Protein AF-A0AAN7QDS7-F1 (afdb_monomer_lite)

pLDDT: mean 79.86, std 18.76, range [28.64, 98.56]

Organism: NCBI:txid1421715

Foldseek 3Di:
DVVLVVVVVCQVCQVVVDDDDPDPDPLFWLDPPPDDPPQFDPDDDTDTDAQQFVLFWFWDDDPNDTDIDGDDFAADDDADLLLVCLDAQKKKWFDDPQFTKIKHWHKRKDKDKDKPPTDDDDDDDDQWDGKDFLDPPDRWDKDALVLLVLALVLVLVLVVPAPQQDPVLSVNSNSVSVVVSVVLCSLCDPNSMDIARMKIKGFWQPFKWKDWRDDDDPDPDDIDMIMMMIIGTMMIMHTHGRNWDWDPVCVVPDVRTDTDVSVVSSVCCVVPSPPPVSVVNSCCSQWPRMKMARSSVRDIATHNCRVVVVSVVCNPRHGAHDWTAGPFQRDTGGSSVCSSVRNHDPGDGDD

Secondary structure (DSSP, 8-state):
-HHHHHHHHHHHHGGGT---------TT-SS-SS---TTS-S--------HHHHTTEEEEEETTEEEEEEPPPBPPPP--HHHHHTSTTEEEEEE-SSEEEEEEE--EEEEEEE-TT---------SEEEEEESSTTSPP-EEEHHHHHHHHHHHHHHHTTSTT--HHHHHHHHHHHHHHHHHHHHH-TTTTEEETTEEEEE-GGG--EEEEEB---SS--S---EEEEEEE--EEEEEEEE---B-SSGGGT-S---BHHHHHHHHHHHH-TT-HHHHHHHHHHHHTSEEEEETTTTEEE-STTHHHHHHHHHHHH--BPPPEE-TTT--EE-HHHHHHTTT--------

Structure (mmCIF, N/CA/C/O backbone):
data_AF-A0AAN7QDS7-F1
#
_entry.id   AF-A0AAN7QDS7-F1
#
loop_
_atom_site.group_PDB
_atom_site.id
_atom_site.type_symbol
_atom_site.label_atom_id
_atom_site.label_alt_id
_atom_site.label_comp_id
_atom_site.label_asym_id
_atom_site.label_entity_id
_atom_site.label_seq_id
_atom_site.pdbx_PDB_ins_code
_atom_site.Cartn_x
_atom_site.Cartn_y
_atom_site.Cartn_z
_atom_site.occupancy
_atom_site.B_iso_or_equiv
_atom_site.auth_seq_id
_atom_site.auth_comp_id
_atom_site.auth_asym_id
_atom_site.auth_atom_id
_atom_site.pdbx_PDB_model_num
ATOM 1 N N . MET A 1 1 ? 22.967 17.373 -0.810 1.00 43.94 1 MET A N 1
ATOM 2 C CA . MET A 1 1 ? 23.637 17.588 0.496 1.00 43.94 1 MET A CA 1
ATOM 3 C C . MET A 1 1 ? 22.700 18.143 1.581 1.00 43.94 1 MET A C 1
ATOM 5 O O . MET A 1 1 ? 22.552 17.493 2.606 1.00 43.94 1 MET A O 1
ATOM 9 N N . TYR A 1 2 ? 21.997 19.266 1.369 1.00 42.12 2 TYR A N 1
ATOM 10 C CA . TYR A 1 2 ? 21.119 19.885 2.389 1.00 42.12 2 TYR A CA 1
ATOM 11 C C . TYR A 1 2 ? 19.948 19.002 2.881 1.00 42.12 2 TYR A C 1
ATOM 13 O O . TYR A 1 2 ? 19.696 18.914 4.082 1.00 42.12 2 TYR A O 1
ATOM 21 N N . LEU A 1 3 ? 19.256 18.301 1.973 1.00 40.25 3 LEU A N 1
ATOM 22 C CA . LEU A 1 3 ? 18.145 17.401 2.328 1.00 40.25 3 LEU A CA 1
ATOM 23 C C . LEU A 1 3 ? 18.611 16.156 3.103 1.00 40.25 3 LEU A C 1
ATOM 25 O O . LEU A 1 3 ? 17.930 15.725 4.031 1.00 40.25 3 LEU A O 1
ATOM 29 N N . ILE A 1 4 ? 19.788 15.619 2.767 1.00 48.72 4 ILE A N 1
ATOM 30 C CA . ILE A 1 4 ? 20.412 14.487 3.473 1.00 48.72 4 ILE A CA 1
ATOM 31 C C . ILE A 1 4 ? 20.731 14.891 4.918 1.00 48.72 4 ILE A C 1
ATOM 33 O O . ILE A 1 4 ? 20.370 14.181 5.855 1.00 48.72 4 ILE A O 1
ATOM 37 N N . TYR A 1 5 ? 21.328 16.073 5.117 1.00 53.12 5 TYR A N 1
ATOM 38 C CA . TYR A 1 5 ? 21.634 16.601 6.450 1.00 53.12 5 TYR A CA 1
ATOM 39 C C . TYR A 1 5 ? 20.372 16.767 7.313 1.00 53.12 5 TYR A C 1
ATOM 41 O O . TYR A 1 5 ? 20.355 16.354 8.470 1.00 53.12 5 TYR A O 1
ATOM 49 N N . LYS A 1 6 ? 19.279 17.295 6.744 1.00 54.34 6 LYS A N 1
ATOM 50 C CA . LYS A 1 6 ? 18.006 17.483 7.462 1.00 54.34 6 LYS A CA 1
ATOM 51 C C . LYS A 1 6 ? 17.254 16.185 7.752 1.00 54.34 6 LYS A C 1
ATOM 53 O O . LYS A 1 6 ? 16.714 16.030 8.841 1.00 54.34 6 LYS A O 1
ATOM 58 N N . SER A 1 7 ? 17.261 15.237 6.819 1.00 47.41 7 SER A N 1
ATOM 59 C CA . SER A 1 7 ? 16.640 13.922 7.034 1.00 47.41 7 SER A CA 1
ATOM 60 C C . SER A 1 7 ? 17.369 13.166 8.147 1.00 47.41 7 SER A C 1
ATOM 62 O O . SER A 1 7 ? 16.742 12.657 9.074 1.00 47.41 7 SER A O 1
ATOM 64 N N . ASN A 1 8 ? 18.707 13.203 8.138 1.00 53.88 8 ASN A N 1
ATOM 65 C CA . ASN A 1 8 ? 19.513 12.683 9.240 1.00 53.88 8 ASN A CA 1
ATOM 66 C C . ASN A 1 8 ? 19.286 13.459 10.551 1.00 53.88 8 ASN A C 1
ATOM 68 O O . ASN A 1 8 ? 19.288 12.842 11.613 1.00 53.88 8 ASN A O 1
ATOM 72 N N . PHE A 1 9 ? 19.048 14.775 10.509 1.00 59.19 9 PHE A N 1
ATOM 73 C CA . PHE A 1 9 ? 18.703 15.570 11.694 1.00 59.19 9 PHE A CA 1
ATOM 74 C C . PHE A 1 9 ? 17.359 15.161 12.313 1.00 59.19 9 PHE A C 1
ATOM 76 O O . PHE A 1 9 ? 17.295 15.025 13.532 1.00 59.19 9 PHE A O 1
ATOM 83 N N . VAL A 1 10 ? 16.310 14.915 11.517 1.00 56.06 10 VAL A N 1
ATOM 84 C CA . VAL A 1 10 ? 15.022 14.418 12.040 1.00 56.06 10 VAL A CA 1
ATOM 85 C C . VAL A 1 10 ? 15.150 13.039 12.640 1.00 56.06 10 VAL A C 1
ATOM 87 O O . VAL A 1 10 ? 14.594 12.826 13.702 1.00 56.06 10 VAL A O 1
ATOM 90 N N . ILE A 1 11 ? 15.933 12.137 12.052 1.00 57.09 11 ILE A N 1
ATOM 91 C CA . ILE A 1 11 ? 16.167 10.830 12.675 1.00 57.09 11 ILE A CA 1
ATOM 92 C C . ILE A 1 11 ? 16.969 10.962 13.972 1.00 57.09 11 ILE A C 1
ATOM 94 O O . ILE A 1 11 ? 16.610 10.364 14.979 1.00 57.09 11 ILE A O 1
ATOM 98 N N . ARG A 1 12 ? 18.019 11.790 13.990 1.00 54.72 12 ARG A N 1
ATOM 99 C CA . ARG A 1 12 ? 18.803 12.061 15.210 1.00 54.72 12 ARG A CA 1
ATOM 100 C C . ARG A 1 12 ? 17.984 12.766 16.294 1.00 54.72 12 ARG A C 1
ATOM 102 O O . ARG A 1 12 ? 18.291 12.633 17.473 1.00 54.72 12 ARG A O 1
ATOM 109 N N . SER A 1 13 ? 16.955 13.508 15.895 1.00 47.78 13 SER A N 1
ATOM 110 C CA . SER A 1 13 ? 16.034 14.218 16.788 1.00 47.78 13 SER A CA 1
ATOM 111 C C . SER A 1 13 ? 14.728 13.456 17.021 1.00 47.78 13 SER A C 1
ATOM 113 O O . SER A 1 13 ? 13.932 13.886 17.850 1.00 47.78 13 SER A O 1
ATOM 115 N N . ALA A 1 14 ? 14.511 12.319 16.351 1.00 49.28 14 ALA A N 1
ATOM 116 C CA . ALA A 1 14 ? 13.342 11.467 16.528 1.00 49.28 14 ALA A CA 1
ATOM 117 C C . ALA A 1 14 ? 13.181 11.025 17.989 1.00 49.28 14 ALA A C 1
ATOM 119 O O . ALA A 1 14 ? 12.054 11.118 18.466 1.00 49.28 14 ALA A O 1
ATOM 120 N N . PRO A 1 15 ? 14.255 10.720 18.758 1.00 47.09 15 PRO A N 1
ATOM 121 C CA . PRO A 1 15 ? 14.159 10.468 20.199 1.00 47.09 15 PRO A CA 1
ATOM 122 C C . PRO A 1 15 ? 13.558 11.628 21.005 1.00 47.09 15 PRO A C 1
ATOM 124 O O . PRO A 1 15 ? 12.964 11.398 22.047 1.00 47.09 15 PRO A O 1
ATOM 127 N N . LYS A 1 16 ? 13.653 12.881 20.532 1.00 43.50 16 LYS A N 1
ATOM 128 C CA . LYS A 1 16 ? 12.997 14.041 21.171 1.00 43.50 16 LYS A CA 1
ATOM 129 C C . LYS A 1 16 ? 11.498 14.134 20.846 1.00 43.50 16 LYS A C 1
ATOM 131 O O . LYS A 1 16 ? 10.782 14.878 21.504 1.00 43.50 16 LYS A O 1
ATOM 136 N N . HIS A 1 17 ? 11.036 13.376 19.852 1.00 39.88 17 HIS A N 1
ATOM 137 C CA . HIS A 1 17 ? 9.628 13.167 19.498 1.00 39.88 17 HIS A CA 1
ATOM 138 C C . HIS A 1 17 ? 9.101 11.790 19.933 1.00 39.88 17 HIS A C 1
ATOM 140 O O . HIS A 1 17 ? 7.913 11.524 19.778 1.00 39.88 17 HIS A O 1
ATOM 146 N N . THR A 1 18 ? 9.958 10.923 20.484 1.00 35.62 18 THR A N 1
ATOM 147 C CA . THR A 1 18 ? 9.572 9.618 21.026 1.00 35.62 18 THR A CA 1
ATOM 148 C C . THR A 1 18 ? 9.577 9.719 22.545 1.00 35.62 18 THR A C 1
ATOM 150 O O . THR A 1 18 ? 10.636 9.787 23.165 1.00 35.62 18 THR A O 1
ATOM 153 N N . GLN A 1 19 ? 8.404 9.692 23.179 1.00 33.91 19 GLN A N 1
ATOM 154 C CA . GLN A 1 19 ? 8.374 9.116 24.518 1.00 33.91 19 GLN A CA 1
ATOM 155 C C . GLN A 1 19 ? 8.731 7.637 24.362 1.00 33.91 19 GLN A C 1
ATOM 157 O O . GLN A 1 19 ? 8.129 6.924 23.565 1.00 33.91 19 GLN A O 1
ATOM 162 N N . SER A 1 20 ? 9.788 7.242 25.067 1.00 33.25 20 SER A N 1
ATOM 163 C CA . SER A 1 20 ? 10.304 5.884 25.229 1.00 33.25 20 SER A CA 1
ATOM 164 C C . SER A 1 20 ? 9.210 4.807 25.144 1.00 33.25 20 SER A C 1
ATOM 166 O O . SER A 1 20 ? 8.489 4.576 26.114 1.00 33.25 20 SER A O 1
ATOM 168 N N . LEU A 1 21 ? 9.158 4.093 24.020 1.00 34.78 21 LEU A N 1
ATOM 169 C CA . LEU A 1 21 ? 8.552 2.770 23.916 1.00 34.78 21 LEU A CA 1
ATOM 170 C C . LEU A 1 21 ? 9.583 1.854 23.272 1.00 34.78 21 LEU A C 1
ATOM 172 O O . LEU A 1 21 ? 9.788 1.850 22.060 1.00 34.78 21 LEU A O 1
ATOM 176 N N . THR A 1 22 ? 10.276 1.100 24.113 1.00 28.69 22 THR A N 1
ATOM 177 C CA . THR A 1 22 ? 10.961 -0.120 23.705 1.00 28.69 22 THR A CA 1
ATOM 178 C C . THR A 1 22 ? 9.885 -1.087 23.211 1.00 28.69 22 THR A C 1
ATOM 180 O O . THR A 1 22 ? 9.185 -1.707 24.011 1.00 28.69 22 THR A O 1
ATOM 183 N N . LEU A 1 23 ? 9.706 -1.143 21.890 1.00 32.44 23 LEU A N 1
ATOM 184 C CA . LEU A 1 23 ? 8.857 -2.107 21.193 1.00 32.44 23 LEU A CA 1
ATOM 185 C C . LEU A 1 23 ? 9.517 -3.486 21.276 1.00 32.44 23 LEU A C 1
ATOM 187 O O . LEU A 1 23 ? 10.324 -3.849 20.423 1.00 32.44 23 LEU A O 1
ATOM 191 N N . ASN A 1 24 ? 9.176 -4.253 22.307 1.00 28.64 24 ASN A N 1
ATOM 192 C CA . ASN A 1 24 ? 9.185 -5.702 22.173 1.00 28.64 24 ASN A CA 1
ATOM 193 C C . ASN A 1 24 ? 7.852 -6.049 21.509 1.00 28.64 24 ASN A C 1
ATOM 195 O O . ASN A 1 24 ? 6.810 -5.972 22.150 1.00 28.64 24 ASN A O 1
ATOM 199 N N . HIS A 1 25 ? 7.886 -6.321 20.205 1.00 32.03 25 HIS A N 1
ATOM 200 C CA . HIS A 1 25 ? 6.725 -6.818 19.476 1.00 32.03 25 HIS A CA 1
ATOM 201 C C . HIS A 1 25 ? 6.425 -8.237 19.960 1.00 32.03 25 HIS A C 1
ATOM 203 O O . HIS A 1 25 ? 7.098 -9.181 19.551 1.00 32.03 25 HIS A O 1
ATOM 209 N N . ASP A 1 26 ? 5.430 -8.377 20.831 1.00 32.47 26 ASP A N 1
ATOM 210 C CA . ASP A 1 26 ? 4.765 -9.659 21.019 1.00 32.47 26 ASP A CA 1
ATOM 211 C C . ASP A 1 26 ? 3.675 -9.782 19.945 1.00 32.47 26 ASP A C 1
ATOM 213 O O . ASP A 1 26 ? 2.737 -8.989 19.872 1.00 32.47 26 ASP A O 1
ATOM 217 N N . GLU A 1 27 ? 3.862 -10.714 19.012 1.00 44.31 27 GLU A N 1
ATOM 218 C CA . GLU A 1 27 ? 3.115 -10.803 17.750 1.00 44.31 27 GLU A CA 1
ATOM 219 C C . GLU A 1 27 ? 1.826 -11.637 17.859 1.00 44.31 27 GLU A C 1
ATOM 221 O O . GLU A 1 27 ? 1.418 -12.290 16.887 1.00 44.31 27 GLU A O 1
ATOM 226 N N . SER A 1 28 ? 1.228 -11.668 19.048 1.00 35.66 28 SER A N 1
ATOM 227 C CA . SER A 1 28 ? 0.091 -12.532 19.380 1.00 35.66 28 SER A CA 1
ATOM 228 C C . SER A 1 28 ? -1.085 -11.806 20.046 1.00 35.66 28 SER A C 1
ATOM 230 O O . SER A 1 28 ? -2.181 -12.362 20.104 1.00 35.66 28 SER A O 1
ATOM 232 N N . THR A 1 29 ? -0.926 -10.542 20.448 1.00 33.72 29 THR A N 1
ATOM 233 C CA . THR A 1 29 ? -1.931 -9.836 21.252 1.00 33.72 29 THR A CA 1
ATOM 234 C C . THR A 1 29 ? -2.569 -8.674 20.474 1.00 33.72 29 THR A C 1
ATOM 236 O O . THR A 1 29 ? -1.918 -7.968 19.706 1.00 33.72 29 THR A O 1
ATOM 239 N N . GLN A 1 30 ? -3.884 -8.462 20.627 1.00 41.91 30 GLN A N 1
ATOM 240 C CA . GLN A 1 30 ? -4.587 -7.294 20.052 1.00 41.91 30 GLN A CA 1
ATOM 241 C C . GLN A 1 30 ? -4.561 -6.056 20.967 1.00 41.91 30 GLN A C 1
ATOM 243 O O . GLN A 1 30 ? -5.227 -5.061 20.685 1.00 41.91 30 GLN A O 1
ATOM 248 N N . THR A 1 31 ? -3.810 -6.117 22.062 1.00 38.97 31 THR A N 1
ATOM 249 C CA . THR A 1 31 ? -3.700 -5.047 23.055 1.00 38.97 31 THR A CA 1
ATOM 250 C C . THR A 1 31 ? -2.245 -5.000 23.489 1.00 38.97 31 THR A C 1
ATOM 252 O O . THR A 1 31 ? -1.790 -5.921 24.161 1.00 38.97 31 THR A O 1
ATOM 255 N N . ASP A 1 32 ? -1.521 -3.952 23.090 1.00 39.28 32 ASP A N 1
ATOM 256 C CA . ASP A 1 32 ? -0.156 -3.722 23.567 1.00 39.28 32 ASP A CA 1
ATOM 257 C C . ASP A 1 32 ? -0.156 -3.655 25.104 1.00 39.28 32 ASP A C 1
ATOM 259 O O . ASP A 1 32 ? -0.926 -2.901 25.706 1.00 39.28 32 ASP A O 1
ATOM 263 N N . GLU A 1 33 ? 0.751 -4.396 25.750 1.00 42.34 33 GLU A N 1
ATOM 264 C CA . GLU A 1 33 ? 0.923 -4.408 27.214 1.00 42.34 33 GLU A CA 1
ATOM 265 C C . GLU A 1 33 ? 1.248 -3.021 27.802 1.00 42.34 33 GLU A C 1
ATOM 267 O O . GLU A 1 33 ? 1.164 -2.808 29.012 1.00 42.34 33 GLU A O 1
ATOM 272 N N . LYS A 1 34 ? 1.646 -2.055 26.965 1.00 43.88 34 LYS A N 1
ATOM 273 C CA . LYS A 1 34 ? 2.192 -0.770 27.405 1.00 43.88 34 LYS A CA 1
ATOM 274 C C . LYS A 1 34 ? 1.604 0.414 26.655 1.00 43.88 34 LYS A C 1
ATOM 276 O O . LYS A 1 34 ? 2.337 1.098 25.953 1.00 43.88 34 LYS A O 1
ATOM 281 N N . LEU A 1 35 ? 0.315 0.701 26.849 1.00 42.59 35 LEU A N 1
ATOM 282 C CA . LEU A 1 35 ? -0.221 2.072 26.743 1.00 42.59 35 LEU A CA 1
ATOM 283 C C . LEU A 1 35 ? -1.685 2.194 27.179 1.00 42.59 35 LEU A C 1
ATOM 285 O O . LEU A 1 35 ? -2.477 2.897 26.559 1.00 42.59 35 LEU A O 1
ATOM 289 N N . VAL A 1 36 ? -2.071 1.586 28.301 1.00 41.88 36 VAL A N 1
ATOM 290 C CA . VAL A 1 36 ? -3.318 2.025 28.936 1.00 41.88 36 VAL A CA 1
ATOM 291 C C . VAL A 1 36 ? -2.999 3.267 29.751 1.00 41.88 36 VAL A C 1
ATOM 293 O O . VAL A 1 36 ? -2.483 3.208 30.866 1.00 41.88 36 VAL A O 1
ATOM 296 N N . LEU A 1 37 ? -3.305 4.425 29.165 1.00 42.53 37 LEU A N 1
ATOM 297 C CA . LEU A 1 37 ? -3.618 5.618 29.935 1.00 42.53 37 LEU A CA 1
ATOM 298 C C . LEU A 1 37 ? -4.583 5.193 31.050 1.00 42.53 37 LEU A C 1
ATOM 300 O O . LEU A 1 37 ? -5.752 4.924 30.779 1.00 42.53 37 LEU A O 1
ATOM 304 N N . GLN A 1 38 ? -4.117 5.199 32.302 1.00 44.09 38 GLN A N 1
ATOM 305 C CA . GLN A 1 38 ? -4.916 5.090 33.537 1.00 44.09 38 GLN A CA 1
ATOM 306 C C . GLN A 1 38 ? -6.005 6.188 33.668 1.00 44.09 38 GLN A C 1
ATOM 308 O O . GLN A 1 38 ? -6.470 6.495 34.759 1.00 44.09 38 GLN A O 1
ATOM 313 N N . LYS A 1 39 ? -6.411 6.832 32.568 1.00 46.06 39 LYS A N 1
ATOM 314 C CA . LYS A 1 39 ? -7.367 7.937 32.514 1.00 46.06 39 LYS A CA 1
ATOM 315 C C . LYS A 1 39 ? -8.752 7.554 31.980 1.00 46.06 39 LYS A C 1
ATOM 317 O O . LYS A 1 39 ? -9.614 8.424 32.007 1.00 46.06 39 LYS A O 1
ATOM 322 N N . VAL A 1 40 ? -8.985 6.328 31.485 1.00 48.38 40 VAL A N 1
ATOM 323 C CA . VAL A 1 40 ? -10.234 6.014 30.742 1.00 48.38 40 VAL A CA 1
ATOM 324 C C . VAL A 1 40 ? -11.075 4.876 31.335 1.00 48.38 40 VAL A C 1
ATOM 326 O O . VAL A 1 40 ? -12.285 4.886 31.155 1.00 48.38 40 VAL A O 1
ATOM 329 N N . SER A 1 41 ? -10.488 3.921 32.063 1.00 48.44 41 SER A N 1
ATOM 330 C CA . SER A 1 41 ? -11.239 2.859 32.753 1.00 48.44 41 SER A CA 1
ATOM 331 C C . SER A 1 41 ? -10.381 2.213 33.851 1.00 48.44 41 SER A C 1
ATOM 333 O O . SER A 1 41 ? -9.167 2.097 33.660 1.00 48.44 41 SER A O 1
ATOM 335 N N . PRO A 1 42 ? -10.961 1.787 34.992 1.00 52.97 42 PRO A N 1
ATOM 336 C CA . PRO A 1 42 ? -10.237 1.042 36.024 1.00 52.97 42 PRO A CA 1
ATOM 337 C C . PRO A 1 42 ? -9.853 -0.387 35.603 1.00 52.97 42 PRO A C 1
ATOM 339 O O . PRO A 1 42 ? -9.066 -1.021 36.304 1.00 52.97 42 PRO A O 1
ATOM 342 N N . TYR A 1 43 ? -10.373 -0.894 34.477 1.00 57.31 43 TYR A N 1
ATOM 343 C CA . TYR A 1 43 ? -10.144 -2.267 34.024 1.00 57.31 43 TYR A CA 1
ATOM 344 C C . TYR A 1 43 ? -9.699 -2.323 32.557 1.00 57.31 43 TYR A C 1
ATOM 346 O O . TYR A 1 43 ? -10.314 -1.716 31.679 1.00 57.31 43 TYR A O 1
ATOM 354 N N . THR A 1 44 ? -8.666 -3.123 32.288 1.00 55.22 44 THR A N 1
ATOM 355 C CA . THR A 1 44 ? -8.226 -3.493 30.935 1.00 55.22 44 THR A CA 1
ATOM 356 C C . THR A 1 44 ? -8.639 -4.933 30.665 1.00 55.22 44 THR A C 1
ATOM 358 O O . THR A 1 44 ? -8.445 -5.795 31.520 1.00 55.22 44 THR A O 1
ATOM 361 N N . VAL A 1 45 ? -9.189 -5.206 29.481 1.00 59.78 45 VAL A N 1
ATOM 362 C CA . VAL A 1 45 ? -9.526 -6.569 29.054 1.00 59.78 45 VAL A CA 1
ATOM 363 C C . VAL A 1 45 ? -8.659 -6.943 27.864 1.00 59.78 45 VAL A C 1
ATOM 365 O O . VAL A 1 45 ? -8.703 -6.278 26.831 1.00 59.78 45 VAL A O 1
ATOM 368 N N . PHE A 1 46 ? -7.903 -8.024 28.020 1.00 60.69 46 PHE A N 1
ATOM 369 C CA . PHE A 1 46 ? -7.104 -8.625 26.961 1.00 60.69 46 PHE A CA 1
ATOM 370 C C . PHE A 1 46 ? -7.906 -9.769 26.345 1.00 60.69 46 PHE A C 1
ATOM 372 O O . PHE A 1 46 ? -8.346 -10.669 27.060 1.00 60.69 46 PHE A O 1
ATOM 379 N N . ILE A 1 47 ? -8.140 -9.716 25.030 1.00 60.28 47 ILE A N 1
ATOM 380 C CA . ILE A 1 47 ? -8.782 -10.815 24.302 1.00 60.28 47 ILE A CA 1
ATOM 381 C C . ILE A 1 47 ? -7.945 -11.180 23.090 1.00 60.28 47 ILE A C 1
ATOM 383 O O . ILE A 1 47 ? -7.665 -10.343 22.230 1.00 60.28 47 ILE A O 1
ATOM 387 N N . GLU A 1 48 ? -7.624 -12.463 23.014 1.00 56.94 48 GLU A N 1
ATOM 388 C CA . GLU A 1 48 ? -6.932 -13.095 21.905 1.00 56.94 48 GLU A CA 1
ATOM 389 C C . GLU A 1 48 ? -7.844 -14.120 21.240 1.00 56.94 48 GLU A C 1
ATOM 391 O O . GLU A 1 48 ? -8.766 -14.667 21.849 1.00 56.94 48 GLU A O 1
ATOM 396 N N . GLY A 1 49 ? -7.613 -14.361 19.956 1.00 61.16 49 GLY A N 1
ATOM 397 C CA . GLY A 1 49 ? -8.414 -15.295 19.186 1.00 61.16 49 GLY A CA 1
ATOM 398 C C . GLY A 1 49 ? -8.317 -15.073 17.680 1.00 61.16 49 GLY A C 1
ATOM 399 O O . GLY A 1 49 ? -7.623 -14.174 17.203 1.00 61.16 49 GLY A O 1
ATOM 400 N N . PRO A 1 50 ? -9.028 -15.892 16.896 1.00 60.22 50 PRO A N 1
ATOM 401 C CA . PRO A 1 50 ? -9.069 -15.714 15.459 1.00 60.22 50 PRO A CA 1
ATOM 402 C C . PRO A 1 50 ? -9.706 -14.366 15.071 1.00 60.22 50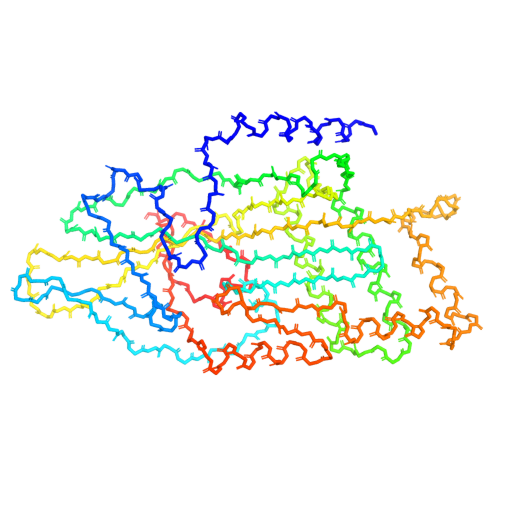 PRO A C 1
ATOM 404 O O . PRO A 1 50 ? -10.658 -13.919 15.718 1.00 60.22 50 PRO A O 1
ATOM 407 N N . PRO A 1 51 ? -9.276 -13.753 13.961 1.00 59.09 51 PRO A N 1
ATOM 408 C CA . PRO A 1 51 ? -9.804 -12.482 13.443 1.00 59.09 51 PRO A CA 1
ATOM 409 C C . PRO A 1 51 ? -11.323 -12.405 13.346 1.00 59.09 51 PRO A C 1
ATOM 411 O O . PRO A 1 51 ? -11.952 -11.447 13.796 1.00 59.09 51 PRO A O 1
ATOM 414 N N . ALA A 1 52 ? -11.917 -13.462 12.788 1.00 64.00 52 ALA A N 1
ATOM 415 C CA . ALA A 1 52 ? -13.356 -13.599 12.611 1.00 64.00 52 ALA A CA 1
ATOM 416 C C . ALA A 1 52 ? -14.114 -13.631 13.950 1.00 64.00 52 ALA A C 1
ATOM 418 O O . ALA A 1 52 ? -15.282 -13.245 14.016 1.00 64.00 52 ALA A O 1
ATOM 419 N N . VAL A 1 53 ? -13.453 -14.060 15.028 1.00 69.00 53 VAL A N 1
ATOM 420 C CA . VAL A 1 53 ? -14.008 -14.036 16.382 1.00 69.00 53 VAL A CA 1
ATOM 421 C C . VAL A 1 53 ? -13.876 -12.632 16.951 1.00 69.00 53 VAL A C 1
ATOM 423 O O . VAL A 1 53 ? -14.896 -12.015 17.251 1.00 69.00 53 VAL A O 1
ATOM 426 N N . LEU A 1 54 ? -12.654 -12.092 17.009 1.00 65.88 54 LEU A N 1
ATOM 427 C CA . LEU A 1 54 ? -12.338 -10.801 17.638 1.00 65.88 54 LEU A CA 1
ATOM 428 C C . LEU A 1 54 ? -13.146 -9.632 17.046 1.00 65.88 54 LEU A C 1
ATOM 430 O O . LEU A 1 54 ? -13.643 -8.769 17.777 1.00 65.88 54 LEU A O 1
ATOM 434 N N . ASN A 1 55 ? -13.389 -9.652 15.735 1.00 65.31 55 ASN A N 1
ATOM 435 C CA . ASN A 1 55 ? -14.196 -8.636 15.058 1.00 65.31 55 ASN A CA 1
ATOM 436 C C . ASN A 1 55 ? -15.668 -8.632 15.499 1.00 65.31 55 ASN A C 1
ATOM 438 O O . ASN A 1 55 ? -16.313 -7.582 15.465 1.00 65.31 55 ASN A O 1
ATOM 442 N N . ASN A 1 56 ? -16.182 -9.753 16.004 1.00 70.62 56 ASN A N 1
ATOM 443 C CA . ASN A 1 56 ? -17.595 -9.933 16.337 1.00 70.62 56 ASN A CA 1
ATOM 444 C C . ASN A 1 56 ? -17.867 -10.126 17.830 1.00 70.62 56 ASN A C 1
ATOM 446 O O . ASN A 1 56 ? -19.006 -10.394 18.206 1.00 70.62 56 ASN A O 1
ATOM 450 N N . ILE A 1 57 ? -16.861 -9.971 18.691 1.00 74.00 57 ILE A N 1
ATOM 451 C CA . ILE A 1 57 ? -17.060 -10.066 20.138 1.00 74.00 57 ILE A CA 1
ATOM 452 C C . ILE A 1 57 ? -17.948 -8.933 20.643 1.00 74.00 57 ILE A C 1
ATOM 454 O O . ILE A 1 57 ? -17.734 -7.772 20.300 1.00 74.00 57 ILE A O 1
ATOM 458 N N . VAL A 1 58 ? -18.893 -9.278 21.514 1.00 71.44 58 VAL A N 1
ATOM 459 C CA . VAL A 1 58 ? -19.704 -8.354 22.300 1.00 71.44 58 VAL A CA 1
ATOM 460 C C . VAL A 1 58 ? -19.708 -8.737 23.761 1.00 71.44 58 VAL A C 1
ATOM 462 O O . VAL A 1 58 ? -19.598 -9.907 24.118 1.00 71.44 58 VAL A O 1
ATOM 465 N N . PHE A 1 59 ? -19.893 -7.731 24.599 1.00 69.94 59 PHE A N 1
ATOM 466 C CA . PHE A 1 59 ? -19.984 -7.899 26.036 1.00 69.94 59 PHE A CA 1
ATOM 467 C C . PHE A 1 59 ? -21.409 -7.602 26.469 1.00 69.94 59 PHE A C 1
ATOM 469 O O . PHE A 1 59 ? -22.016 -6.626 26.018 1.00 69.94 59 PHE A O 1
ATOM 476 N N . ILE A 1 60 ? -21.945 -8.462 27.326 1.00 68.50 60 ILE A N 1
ATOM 477 C CA . ILE A 1 60 ? -23.244 -8.265 27.953 1.00 68.50 60 ILE A CA 1
ATOM 478 C C . ILE A 1 60 ? -23.121 -8.439 29.457 1.00 68.50 60 ILE A C 1
ATOM 480 O O . ILE A 1 60 ? -22.288 -9.203 29.933 1.00 68.50 60 ILE A O 1
ATOM 484 N N . GLU A 1 61 ? -23.990 -7.760 30.187 1.00 65.88 61 GLU A N 1
ATOM 485 C CA . GLU A 1 61 ? -24.217 -8.044 31.595 1.00 65.88 61 GLU A CA 1
ATOM 486 C C . GLU A 1 61 ? -25.302 -9.118 31.699 1.00 65.88 61 GLU A C 1
ATOM 488 O O . GLU A 1 61 ? -26.355 -9.018 31.053 1.00 65.88 61 GLU A O 1
ATOM 493 N N . LYS A 1 62 ? -25.035 -10.172 32.465 1.00 68.25 62 LYS A N 1
ATOM 494 C CA . LYS A 1 62 ? -26.013 -11.213 32.766 1.00 68.25 62 LYS A CA 1
ATOM 495 C C . LYS A 1 62 ? -25.801 -11.679 34.199 1.00 68.25 62 LYS A C 1
ATOM 497 O O . LYS A 1 62 ? -24.709 -12.112 34.531 1.00 68.25 62 LYS A O 1
ATOM 502 N N . ASP A 1 63 ? -26.848 -11.597 35.017 1.00 73.94 63 ASP A N 1
ATOM 503 C CA . ASP A 1 63 ? -26.853 -12.082 36.405 1.00 73.94 63 ASP A CA 1
ATOM 504 C C . ASP A 1 63 ? -25.730 -11.481 37.285 1.00 73.94 63 ASP A C 1
ATOM 506 O O . ASP A 1 63 ? -25.243 -12.123 38.208 1.00 73.94 63 ASP A O 1
ATOM 510 N N . GLY A 1 64 ? -25.327 -10.231 37.010 1.00 65.38 64 GLY A N 1
ATOM 511 C CA . GLY A 1 64 ? -24.230 -9.541 37.706 1.00 65.38 64 GLY A CA 1
ATOM 512 C C . GLY A 1 64 ? -22.831 -9.815 37.138 1.00 65.38 64 GLY A C 1
ATOM 513 O O . GLY A 1 64 ? -21.874 -9.177 37.571 1.00 65.38 64 GLY A O 1
ATOM 514 N N . ASP A 1 65 ? -22.717 -10.693 36.137 1.00 64.38 65 ASP A N 1
ATOM 515 C CA . ASP A 1 65 ? -21.463 -11.031 35.466 1.00 64.38 65 ASP A CA 1
ATOM 516 C C . ASP A 1 65 ? -21.315 -10.336 34.106 1.00 64.38 65 ASP A C 1
ATOM 518 O O . ASP A 1 65 ? -22.288 -10.072 33.390 1.00 64.38 65 ASP A O 1
ATOM 522 N N . VAL A 1 66 ? -20.061 -10.110 33.701 1.00 68.19 66 VAL A N 1
ATOM 523 C CA . VAL A 1 66 ? -19.706 -9.718 32.332 1.00 68.19 66 VAL A CA 1
ATOM 524 C C . VAL A 1 66 ? -19.521 -10.978 31.490 1.00 68.19 66 VAL A C 1
ATOM 526 O O . VAL A 1 66 ? -18.555 -11.719 31.655 1.00 68.19 66 VAL A O 1
ATOM 529 N N . VAL A 1 67 ? -20.430 -11.206 30.544 1.00 71.56 67 VAL A N 1
ATOM 530 C CA . VAL A 1 67 ? -20.394 -12.351 29.630 1.00 71.56 67 VAL A CA 1
ATOM 531 C C . VAL A 1 67 ? -19.968 -11.903 28.237 1.00 71.56 67 VAL A C 1
ATOM 533 O O . VAL A 1 67 ? -20.537 -10.977 27.654 1.00 71.56 67 VAL A O 1
ATOM 536 N N . VAL A 1 68 ? -18.996 -12.615 27.673 1.00 74.25 68 VAL A N 1
ATOM 537 C CA . VAL A 1 68 ? -18.534 -12.434 26.295 1.00 74.25 68 VAL A CA 1
ATOM 538 C C . VAL A 1 68 ? -19.377 -13.304 25.360 1.00 74.25 68 VAL A C 1
ATOM 540 O O . VAL A 1 68 ? -19.515 -14.508 25.566 1.00 74.25 68 VAL A O 1
ATOM 543 N N . LYS A 1 69 ? -19.958 -12.699 24.324 1.00 74.31 69 LYS A N 1
ATOM 544 C CA . LYS A 1 69 ? -20.677 -13.386 23.241 1.00 74.31 69 LYS A CA 1
ATOM 545 C C . LYS A 1 69 ? -20.104 -12.985 21.886 1.00 74.31 69 LYS A C 1
ATOM 547 O O . LYS A 1 69 ? -19.374 -12.007 21.778 1.00 74.31 69 LYS A O 1
ATOM 552 N N . GLN A 1 70 ? -20.472 -13.716 20.841 1.00 74.50 70 GLN A N 1
ATOM 553 C CA . GLN A 1 70 ? -20.120 -13.391 19.462 1.00 74.50 70 GLN A CA 1
ATOM 554 C C . GLN A 1 70 ? -21.389 -13.011 18.687 1.00 74.50 70 GLN A C 1
ATOM 556 O O . GLN A 1 70 ? -22.381 -13.741 18.721 1.00 74.50 70 GLN A O 1
ATOM 561 N N . HIS A 1 71 ? -21.377 -11.871 17.995 1.00 69.31 71 HIS A N 1
ATOM 562 C CA . HIS A 1 71 ? -22.380 -11.556 16.980 1.00 69.31 71 HIS A CA 1
ATOM 563 C C . HIS A 1 71 ? -22.223 -12.470 15.763 1.00 69.31 71 HIS A C 1
ATOM 565 O O . HIS A 1 71 ? -21.126 -12.921 15.438 1.00 69.31 71 HIS A O 1
ATOM 571 N N . THR A 1 72 ? -23.317 -12.691 15.037 1.00 70.94 72 THR A N 1
ATOM 572 C CA . THR A 1 72 ? -23.246 -13.247 13.686 1.00 70.94 72 THR A CA 1
ATOM 573 C C . THR A 1 72 ? -22.354 -12.358 12.823 1.00 70.94 72 THR A C 1
ATOM 575 O O . THR A 1 72 ? -22.578 -11.151 12.711 1.00 70.94 72 THR A O 1
ATOM 578 N N . GLY A 1 73 ? -21.321 -12.961 12.237 1.00 69.56 73 GLY A N 1
ATOM 579 C CA . GLY A 1 73 ? -20.392 -12.265 11.357 1.00 69.56 73 GLY A CA 1
ATOM 580 C C . GLY A 1 73 ? -21.081 -11.692 10.124 1.00 69.56 73 GLY A C 1
ATOM 581 O O . GLY A 1 73 ? -22.032 -12.276 9.600 1.00 69.56 73 GLY A O 1
ATOM 582 N N . LYS A 1 74 ? -20.579 -10.558 9.628 1.00 77.38 74 LYS A N 1
ATOM 583 C CA . LYS A 1 74 ? -20.991 -10.023 8.327 1.00 77.38 74 LYS A CA 1
ATOM 584 C C . LYS A 1 74 ? -20.280 -10.828 7.224 1.00 77.38 74 LYS A C 1
ATOM 586 O O . LYS A 1 74 ? -19.054 -10.973 7.301 1.00 77.38 74 LYS A O 1
ATOM 591 N N . PRO A 1 75 ? -21.004 -11.342 6.210 1.00 82.44 75 PRO A N 1
ATOM 592 C CA . PRO A 1 75 ? -20.387 -12.008 5.066 1.00 82.44 75 PRO A CA 1
ATOM 593 C C . PRO A 1 75 ? -19.332 -11.121 4.413 1.00 82.44 75 PRO A C 1
ATOM 595 O O . PRO A 1 75 ? -19.466 -9.894 4.429 1.00 82.44 75 PRO A O 1
ATOM 598 N N . TRP A 1 76 ? -18.303 -11.739 3.832 1.00 87.62 76 TRP A N 1
ATOM 599 C CA . TRP A 1 76 ? -17.267 -10.993 3.134 1.00 87.62 76 TRP A CA 1
ATOM 600 C C . TRP A 1 76 ? -17.851 -10.159 1.985 1.00 87.62 76 TRP A C 1
ATOM 602 O O . TRP A 1 76 ? -18.714 -10.614 1.233 1.00 87.62 76 TRP A O 1
ATOM 612 N N . ILE A 1 77 ? -17.378 -8.921 1.849 1.00 88.62 77 ILE A N 1
ATOM 613 C CA . ILE A 1 77 ? -17.747 -8.017 0.762 1.00 88.62 77 ILE A CA 1
ATOM 614 C C . ILE A 1 77 ? -16.630 -7.937 -0.275 1.00 88.62 77 ILE A C 1
ATOM 616 O O . ILE A 1 77 ? -15.471 -7.710 0.056 1.00 88.62 77 ILE A O 1
ATOM 620 N N . ASN A 1 78 ? -16.982 -8.041 -1.555 1.00 89.12 78 ASN A N 1
ATOM 621 C CA . ASN A 1 78 ? -16.002 -7.875 -2.625 1.00 89.12 78 ASN A CA 1
ATOM 622 C C . ASN A 1 78 ? -15.435 -6.448 -2.622 1.00 89.12 78 ASN A C 1
ATOM 624 O O . ASN A 1 78 ? -16.184 -5.461 -2.691 1.00 89.12 78 ASN A O 1
ATOM 628 N N . LEU A 1 79 ? -14.109 -6.358 -2.554 1.00 93.44 79 LEU A N 1
ATOM 629 C CA . LEU A 1 79 ? -13.338 -5.121 -2.558 1.00 93.44 79 LEU A CA 1
ATOM 630 C C . LEU A 1 79 ? -12.683 -4.948 -3.927 1.00 93.44 79 LEU A C 1
ATOM 632 O O . LEU A 1 79 ? -12.127 -5.893 -4.477 1.00 93.44 79 LEU A O 1
ATOM 636 N N . SER A 1 80 ? -12.713 -3.733 -4.465 1.00 95.06 80 SER A N 1
ATOM 637 C CA . SER A 1 80 ? -11.804 -3.350 -5.543 1.00 95.06 80 SER A CA 1
ATOM 638 C C . SER A 1 80 ? -10.362 -3.393 -5.041 1.00 95.06 80 SER A C 1
ATOM 640 O O . SER A 1 80 ? -10.110 -3.242 -3.845 1.00 95.06 80 SER A O 1
ATOM 642 N N . LEU A 1 81 ? -9.391 -3.491 -5.948 1.00 95.62 81 LEU A N 1
ATOM 643 C CA . LEU A 1 81 ? -7.981 -3.501 -5.562 1.00 95.62 81 LEU A CA 1
ATOM 644 C C . LEU A 1 81 ? -7.585 -2.278 -4.715 1.00 95.62 81 LEU A C 1
ATOM 646 O O . LEU A 1 81 ? -6.830 -2.409 -3.758 1.00 95.62 81 LEU A O 1
ATOM 650 N N . THR A 1 82 ? -8.108 -1.090 -5.038 1.00 96.56 82 THR A N 1
ATOM 651 C CA . THR A 1 82 ? -7.818 0.134 -4.269 1.00 96.56 82 THR A CA 1
ATOM 652 C C . THR A 1 82 ? -8.365 0.060 -2.844 1.00 96.56 82 THR A C 1
ATOM 654 O O . THR A 1 82 ? -7.698 0.502 -1.911 1.00 96.56 82 THR A O 1
ATOM 657 N N . GLU A 1 83 ? -9.567 -0.487 -2.667 1.00 97.00 83 GLU A N 1
ATOM 658 C CA . GLU A 1 83 ? -10.137 -0.715 -1.338 1.00 97.00 83 GLU A CA 1
ATOM 659 C C . GLU A 1 83 ? -9.342 -1.799 -0.603 1.00 97.00 83 GLU A C 1
ATOM 661 O O . GLU A 1 83 ? -9.005 -1.616 0.560 1.00 97.00 83 GLU A O 1
ATOM 666 N N . PHE A 1 84 ? -8.964 -2.877 -1.294 1.00 96.75 84 PHE A N 1
ATOM 667 C CA . PHE A 1 84 ? -8.230 -4.001 -0.722 1.00 96.75 84 PHE A CA 1
ATOM 668 C C . PHE A 1 84 ? -6.855 -3.598 -0.181 1.00 96.75 84 PHE A C 1
ATOM 670 O O . PHE A 1 84 ? -6.530 -3.900 0.960 1.00 96.75 84 PHE A O 1
ATOM 677 N N . VAL A 1 85 ? -6.051 -2.850 -0.943 1.00 97.06 85 VAL A N 1
ATOM 678 C CA . VAL A 1 85 ? -4.720 -2.419 -0.467 1.00 97.06 85 VAL A CA 1
ATOM 679 C C . VAL A 1 85 ? -4.787 -1.436 0.705 1.00 97.06 85 VAL A C 1
ATOM 681 O O . VAL A 1 85 ? -3.780 -1.225 1.371 1.00 97.06 85 VAL A O 1
ATOM 684 N N . ASN A 1 86 ? -5.947 -0.817 0.946 1.00 96.88 86 ASN A N 1
ATOM 685 C CA . ASN A 1 86 ? -6.230 0.046 2.097 1.00 96.88 86 ASN A CA 1
ATOM 686 C C . ASN A 1 86 ? -7.036 -0.666 3.195 1.00 96.88 86 ASN A C 1
ATOM 688 O O . ASN A 1 86 ? -7.400 -0.033 4.190 1.00 96.88 86 ASN A O 1
ATOM 692 N N . TRP A 1 87 ? -7.347 -1.947 3.007 1.00 94.69 87 TRP A N 1
ATOM 693 C CA . TRP A 1 87 ? -8.089 -2.742 3.968 1.00 94.69 87 TRP A CA 1
ATOM 694 C C . TRP A 1 87 ? -7.193 -3.099 5.161 1.00 94.69 87 TRP A C 1
ATOM 696 O O . TRP A 1 87 ? -5.992 -3.321 4.970 1.00 94.69 87 TRP A O 1
ATOM 706 N N . PRO A 1 88 ? -7.731 -3.157 6.394 1.00 90.06 88 PRO A N 1
ATOM 707 C CA . PRO A 1 88 ? -6.957 -3.554 7.559 1.00 90.06 88 PRO A CA 1
ATOM 708 C C . PRO A 1 88 ? -6.251 -4.890 7.345 1.00 90.06 88 PRO A C 1
ATOM 710 O O . PRO A 1 88 ? -6.779 -5.798 6.703 1.00 90.06 88 PRO A O 1
ATOM 713 N N . HIS A 1 89 ? -5.056 -5.009 7.917 1.00 89.31 89 HIS A N 1
ATOM 714 C CA . HIS A 1 89 ? -4.256 -6.233 7.896 1.00 89.31 89 HIS A CA 1
ATOM 715 C C . HIS A 1 89 ? -3.742 -6.678 6.518 1.00 89.31 89 HIS A C 1
ATOM 717 O O . HIS A 1 89 ? -3.286 -7.812 6.358 1.00 89.31 89 HIS A O 1
ATOM 723 N N . VAL A 1 90 ? -3.769 -5.790 5.525 1.00 95.94 90 VAL A N 1
ATOM 724 C CA . VAL A 1 90 ? -3.136 -6.022 4.226 1.00 95.94 90 VAL A CA 1
ATOM 725 C C . VAL A 1 90 ? -1.762 -5.360 4.201 1.00 95.94 90 VAL A C 1
ATOM 727 O O . VAL A 1 90 ? -1.616 -4.169 4.484 1.00 95.94 90 VAL A O 1
ATOM 730 N N . ALA A 1 91 ? -0.746 -6.131 3.828 1.00 98.25 91 ALA A N 1
ATOM 731 C CA . ALA A 1 91 ? 0.557 -5.618 3.434 1.00 98.25 91 ALA A CA 1
ATOM 732 C C . ALA A 1 91 ? 0.844 -5.957 1.973 1.00 98.25 91 ALA A C 1
ATOM 734 O O . ALA A 1 91 ? 0.503 -7.038 1.488 1.00 98.25 91 ALA A O 1
ATOM 735 N N . VAL A 1 92 ? 1.486 -5.022 1.279 1.00 98.44 92 VAL A N 1
ATOM 736 C CA . VAL A 1 92 ? 1.905 -5.172 -0.111 1.00 98.44 92 VAL A CA 1
ATOM 737 C C . VAL A 1 92 ? 3.365 -4.787 -0.233 1.00 98.44 92 VAL A C 1
ATOM 739 O O . VAL A 1 92 ? 3.771 -3.690 0.149 1.00 98.44 92 VAL A O 1
ATOM 742 N N . GLU A 1 93 ? 4.150 -5.686 -0.797 1.00 98.56 93 GLU A N 1
ATOM 743 C CA . GLU A 1 93 ? 5.544 -5.472 -1.141 1.00 98.56 93 GLU A CA 1
ATOM 744 C C . GLU A 1 93 ? 5.670 -5.366 -2.660 1.00 98.56 93 GLU A C 1
ATOM 746 O O . GLU A 1 93 ? 5.102 -6.177 -3.395 1.00 98.56 93 GLU A O 1
ATOM 751 N N . VAL A 1 94 ? 6.413 -4.358 -3.122 1.00 98.44 94 VAL A N 1
ATOM 752 C CA . VAL A 1 94 ? 6.801 -4.210 -4.526 1.00 98.44 94 VAL A CA 1
ATOM 753 C C . VAL A 1 94 ? 8.313 -4.290 -4.627 1.00 98.44 94 VAL A C 1
ATOM 755 O O . VAL A 1 94 ? 9.012 -3.454 -4.053 1.00 98.44 94 VAL A O 1
ATOM 758 N N . GLN A 1 95 ? 8.811 -5.258 -5.392 1.00 97.44 95 GLN A N 1
ATOM 759 C CA . GLN A 1 95 ? 10.230 -5.493 -5.620 1.00 97.44 95 GLN A CA 1
ATOM 760 C C . GLN A 1 95 ? 10.557 -5.445 -7.119 1.00 97.44 95 GLN A C 1
ATOM 762 O O . GLN A 1 95 ? 10.342 -6.386 -7.881 1.00 97.44 95 GLN A O 1
ATOM 767 N N . LEU A 1 96 ? 11.114 -4.315 -7.537 1.00 96.69 96 LEU A N 1
ATOM 768 C CA . LEU A 1 96 ? 11.621 -4.035 -8.878 1.00 96.69 96 LEU A CA 1
ATOM 769 C C . LEU A 1 96 ? 13.130 -3.744 -8.811 1.00 96.69 96 LEU A C 1
ATOM 771 O O . LEU A 1 96 ? 13.647 -3.506 -7.715 1.00 96.69 96 LEU A O 1
ATOM 775 N N . PRO A 1 97 ? 13.861 -3.736 -9.945 1.00 94.62 97 PRO A N 1
ATOM 776 C CA . PRO A 1 97 ? 15.315 -3.565 -9.938 1.00 94.62 97 PRO A CA 1
ATOM 777 C C . PRO A 1 97 ? 15.762 -2.292 -9.214 1.00 94.62 97 PRO A C 1
ATOM 779 O O . PRO A 1 97 ? 16.601 -2.373 -8.324 1.00 94.62 97 PRO A O 1
ATOM 782 N N . ASP A 1 98 ? 15.103 -1.164 -9.489 1.00 94.69 98 ASP A N 1
ATOM 783 C CA . ASP A 1 98 ? 15.480 0.127 -8.902 1.00 94.69 98 ASP A CA 1
ATOM 784 C C . ASP A 1 98 ? 14.574 0.562 -7.746 1.00 94.69 98 ASP A C 1
ATOM 786 O O . ASP A 1 98 ? 14.817 1.604 -7.153 1.00 94.69 98 ASP A O 1
ATOM 790 N N . LEU A 1 99 ? 13.516 -0.191 -7.422 1.00 97.19 99 LEU A N 1
ATOM 791 C CA . LEU A 1 99 ? 12.517 0.193 -6.420 1.00 97.19 99 LEU A CA 1
ATOM 792 C C . LEU A 1 99 ? 12.128 -1.010 -5.565 1.00 97.19 99 LEU A C 1
ATOM 794 O O . LEU A 1 99 ? 11.616 -1.997 -6.084 1.00 97.19 99 LEU A O 1
ATOM 798 N N . HIS A 1 100 ? 12.319 -0.909 -4.254 1.00 97.69 100 HIS A N 1
ATOM 799 C CA . HIS A 1 100 ? 11.828 -1.890 -3.291 1.00 97.69 100 HIS A CA 1
ATOM 800 C C . HIS A 1 100 ? 11.117 -1.171 -2.156 1.00 97.69 100 HIS A C 1
ATOM 802 O O . HIS A 1 100 ? 11.749 -0.427 -1.403 1.00 97.69 100 HIS A O 1
ATOM 808 N N . LEU A 1 101 ? 9.809 -1.385 -2.054 1.00 97.88 101 LEU A N 1
ATOM 809 C CA . LEU A 1 101 ? 8.974 -0.790 -1.019 1.00 97.88 101 LEU A CA 1
ATOM 810 C C . LEU A 1 101 ? 8.036 -1.820 -0.405 1.00 97.88 101 LEU A C 1
ATOM 812 O O . LEU A 1 101 ? 7.665 -2.810 -1.038 1.00 97.88 101 LEU A O 1
ATOM 816 N N . THR A 1 102 ? 7.597 -1.530 0.810 1.00 98.44 102 THR A N 1
ATOM 817 C CA . THR A 1 102 ? 6.535 -2.260 1.492 1.00 98.44 102 THR A CA 1
ATOM 818 C C . THR A 1 102 ? 5.560 -1.262 2.084 1.00 98.44 102 THR A C 1
ATOM 820 O O . THR A 1 102 ? 5.956 -0.283 2.717 1.00 98.44 102 THR A O 1
ATOM 823 N N . ARG A 1 103 ? 4.274 -1.512 1.868 1.00 97.94 103 ARG A N 1
ATOM 824 C CA . ARG A 1 103 ? 3.172 -0.740 2.420 1.00 97.94 103 ARG A CA 1
ATOM 825 C C . ARG A 1 103 ? 2.315 -1.664 3.265 1.00 97.94 103 ARG A C 1
ATOM 827 O O . ARG A 1 103 ? 1.729 -2.599 2.726 1.00 97.94 103 ARG A O 1
ATOM 834 N N . THR A 1 104 ? 2.202 -1.372 4.552 1.00 98.00 104 THR A N 1
ATOM 835 C CA . THR A 1 104 ? 1.421 -2.181 5.489 1.00 98.00 104 THR A CA 1
ATOM 836 C C . THR A 1 104 ? 0.319 -1.351 6.118 1.00 98.00 104 THR A C 1
ATOM 838 O O . THR A 1 104 ? 0.584 -0.288 6.675 1.00 98.00 104 THR A O 1
ATOM 841 N N . VAL A 1 105 ? -0.914 -1.852 6.064 1.00 95.00 105 VAL A N 1
ATOM 842 C CA . VAL A 1 105 ? -2.043 -1.294 6.808 1.00 95.00 105 VAL A CA 1
ATOM 843 C C . VAL A 1 105 ? -1.982 -1.805 8.249 1.00 95.00 105 VAL A C 1
ATOM 845 O O . VAL A 1 105 ? -2.354 -2.943 8.538 1.00 95.00 105 VAL A O 1
ATOM 848 N N . SER A 1 106 ? -1.483 -0.959 9.152 1.00 89.12 106 SER A N 1
ATOM 849 C CA . SER A 1 106 ? -1.162 -1.286 10.552 1.00 89.12 106 SER A CA 1
ATOM 850 C C . SER A 1 106 ? -2.071 -0.540 11.521 1.00 89.12 106 SER A C 1
ATOM 852 O O . SER A 1 106 ? -1.606 0.184 12.393 1.00 89.12 106 SER A O 1
ATOM 854 N N . HIS A 1 107 ? -3.381 -0.674 11.339 1.00 87.75 107 HIS A N 1
ATOM 855 C CA . HIS A 1 107 ? -4.363 -0.036 12.211 1.00 87.75 107 HIS A CA 1
ATOM 856 C C . HIS A 1 107 ? -4.111 -0.359 13.684 1.00 87.75 107 HIS A C 1
ATOM 858 O O . HIS A 1 107 ? -3.885 -1.516 14.030 1.00 87.75 107 HIS A O 1
ATOM 864 N N . VAL A 1 108 ? -4.208 0.663 14.533 1.00 83.44 108 VAL A N 1
ATOM 865 C CA . VAL A 1 108 ? -4.121 0.514 15.989 1.00 83.44 108 VAL A CA 1
ATOM 866 C C . VAL A 1 108 ? -5.521 0.600 16.572 1.00 83.44 108 VAL A C 1
ATOM 868 O O . VAL A 1 108 ? -6.300 1.489 16.211 1.00 83.44 108 VAL A O 1
ATOM 871 N N . TYR A 1 109 ? -5.828 -0.331 17.467 1.00 79.12 109 TYR A N 1
ATOM 872 C CA . TYR A 1 109 ? -7.130 -0.474 18.097 1.00 79.12 109 TYR A CA 1
ATOM 873 C C . TYR A 1 109 ? -6.984 -0.268 19.605 1.00 79.12 109 TYR A C 1
ATOM 875 O O . TYR A 1 109 ? -6.362 -1.086 20.273 1.00 79.12 109 TYR A O 1
ATOM 883 N N . ASP A 1 110 ? -7.586 0.792 20.145 1.00 75.56 110 ASP A N 1
ATOM 884 C CA . ASP A 1 110 ? -7.669 0.996 21.593 1.00 75.56 110 ASP A CA 1
ATOM 885 C C . ASP A 1 110 ? -9.016 0.466 22.078 1.00 75.56 110 ASP A C 1
ATOM 887 O O . ASP A 1 110 ? -10.069 0.904 21.607 1.00 75.56 110 ASP A O 1
ATOM 891 N N . ARG A 1 111 ? -9.010 -0.487 23.007 1.00 74.44 111 ARG A N 1
ATOM 892 C CA . ARG A 1 111 ? -10.231 -1.162 23.463 1.00 74.44 111 ARG A CA 1
ATOM 893 C C . ARG A 1 111 ? -10.372 -1.094 24.964 1.00 74.44 111 ARG A C 1
ATOM 895 O O . ARG A 1 111 ? -9.408 -1.306 25.690 1.00 74.44 111 ARG A O 1
ATOM 902 N N . PHE A 1 112 ? -11.585 -0.819 25.422 1.00 70.94 112 PHE A N 1
ATOM 903 C CA . PHE A 1 112 ? -11.882 -0.724 26.844 1.00 70.94 112 PHE A CA 1
ATOM 904 C C . PHE A 1 112 ? -13.361 -0.975 27.120 1.00 70.94 112 PHE A C 1
ATOM 906 O O . PHE A 1 112 ? -14.226 -0.837 26.251 1.00 70.94 112 PHE A O 1
ATOM 913 N N . ILE A 1 113 ? -13.642 -1.332 28.368 1.00 71.19 113 ILE A N 1
ATOM 914 C CA . ILE A 1 113 ? -14.996 -1.407 28.897 1.00 71.19 113 ILE A CA 1
ATOM 915 C C . ILE A 1 113 ? -15.294 -0.087 29.604 1.00 71.19 113 ILE A C 1
ATOM 917 O O . ILE A 1 113 ? -14.540 0.322 30.488 1.00 71.19 113 ILE A O 1
ATOM 921 N N . GLY A 1 114 ? -16.379 0.572 29.201 1.00 67.44 114 GLY A N 1
ATOM 922 C CA . GLY A 1 114 ? -16.901 1.754 29.880 1.00 67.44 114 GLY A CA 1
ATOM 923 C C . GLY A 1 114 ? -18.219 1.460 30.587 1.00 67.44 114 GLY A C 1
ATOM 924 O O . GLY A 1 114 ? -19.053 0.689 30.102 1.00 67.44 114 GLY A O 1
ATOM 925 N N . ILE A 1 115 ? -18.409 2.100 31.731 1.00 68.06 115 ILE A N 1
ATOM 926 C CA . ILE A 1 115 ? -19.625 2.071 32.537 1.00 68.06 115 ILE A CA 1
ATOM 927 C C . ILE A 1 115 ? -20.459 3.313 32.189 1.00 68.06 115 ILE A C 1
ATOM 929 O O . ILE A 1 115 ? -19.979 4.306 31.636 1.00 68.06 115 ILE A O 1
ATOM 933 N N . LYS A 1 116 ? -21.764 3.261 32.454 1.00 63.28 116 LYS A N 1
ATOM 934 C CA . LYS A 1 116 ? -22.667 4.389 32.222 1.00 63.28 116 LYS A CA 1
ATOM 935 C C . LYS A 1 116 ? -22.167 5.654 32.937 1.00 63.28 116 LYS A C 1
ATOM 937 O O . LYS A 1 116 ? -22.073 5.677 34.157 1.00 63.28 116 LYS A O 1
ATOM 942 N N . GLY A 1 117 ? -21.946 6.719 32.165 1.00 58.25 117 GLY A N 1
ATOM 943 C CA . GLY A 1 117 ? -21.446 8.006 32.662 1.00 58.25 117 GLY A CA 1
ATOM 944 C C . GLY A 1 117 ? -19.968 8.255 32.362 1.00 58.25 117 GLY A C 1
ATOM 945 O O . GLY A 1 117 ? -19.533 9.401 32.472 1.00 58.25 117 GLY A O 1
ATOM 946 N N . ASP A 1 118 ? -19.226 7.238 31.911 1.00 62.28 118 ASP A N 1
ATOM 947 C CA . ASP A 1 118 ? -17.832 7.413 31.513 1.00 62.28 118 ASP A CA 1
ATOM 948 C C . ASP A 1 118 ? -17.725 8.348 30.307 1.00 62.28 118 ASP A C 1
ATOM 950 O O . ASP A 1 118 ? -18.392 8.186 29.278 1.00 62.28 118 ASP A O 1
ATOM 954 N N . THR A 1 119 ? -16.854 9.347 30.435 1.00 59.56 119 THR A N 1
ATOM 955 C CA . THR A 1 119 ? -16.508 10.233 29.328 1.00 59.56 119 THR A CA 1
ATOM 956 C C . THR A 1 119 ? -15.376 9.604 28.531 1.00 59.56 119 THR A C 1
ATOM 958 O O . THR A 1 119 ? -14.291 9.349 29.049 1.00 59.56 119 THR A O 1
ATOM 961 N N . MET A 1 120 ? -15.617 9.361 27.241 1.00 64.12 120 MET A N 1
ATOM 962 C CA . MET A 1 120 ? -14.541 8.962 26.339 1.00 64.12 120 MET A CA 1
ATOM 963 C C . MET A 1 120 ? -13.522 10.087 26.238 1.00 64.12 120 MET A C 1
ATOM 965 O O . MET A 1 120 ? -13.815 11.153 25.692 1.00 64.12 120 MET A O 1
ATOM 969 N N . THR A 1 121 ? -12.310 9.829 26.716 1.00 62.34 121 THR A N 1
ATOM 970 C CA . THR A 1 121 ? -11.175 10.698 26.439 1.00 62.34 121 THR A CA 1
ATOM 971 C C . THR A 1 121 ? -10.400 10.142 25.257 1.00 62.34 121 THR A C 1
ATOM 973 O O . THR A 1 121 ? -10.118 8.952 25.145 1.00 62.34 121 THR A O 1
ATOM 976 N N . PHE A 1 122 ? -10.104 11.033 24.323 1.00 65.88 122 PHE A N 1
ATOM 977 C CA . PHE A 1 122 ? -9.385 10.723 23.104 1.00 65.88 122 PHE A CA 1
ATOM 978 C C . PHE A 1 122 ? -7.956 11.231 23.278 1.00 65.88 122 PHE A C 1
ATOM 980 O O . PHE A 1 122 ? -7.787 12.450 23.362 1.00 65.88 122 PHE A O 1
ATOM 987 N N . PRO A 1 123 ? -6.932 10.361 23.333 1.00 62.66 123 PRO A N 1
ATOM 988 C CA . PRO A 1 123 ? -5.561 10.836 23.411 1.00 62.66 123 PRO A CA 1
ATOM 989 C C . PRO A 1 123 ? -5.228 11.718 22.200 1.00 62.66 123 PRO A C 1
ATOM 991 O O . PRO A 1 123 ? -5.736 11.515 21.079 1.00 62.66 123 PRO A O 1
ATOM 994 N N . GLU A 1 124 ? -4.399 12.734 22.448 1.00 64.12 124 GLU A N 1
ATOM 995 C CA . GLU A 1 124 ? -3.762 13.494 21.380 1.00 64.12 124 GLU A CA 1
ATOM 996 C C . GLU A 1 124 ? -2.870 12.540 20.593 1.00 64.12 124 GLU A C 1
ATOM 998 O O . GLU A 1 124 ? -1.953 11.938 21.142 1.00 64.12 124 GLU A O 1
ATOM 1003 N N . ASN A 1 125 ? -3.153 12.400 19.299 1.00 67.38 125 ASN A N 1
ATOM 1004 C CA . ASN A 1 125 ? -2.411 11.491 18.435 1.00 67.38 125 ASN A CA 1
ATOM 1005 C C . ASN A 1 125 ? -1.651 12.316 17.400 1.00 67.38 125 ASN A C 1
ATOM 1007 O O . ASN A 1 125 ? -2.250 13.081 16.637 1.00 67.38 125 ASN A O 1
ATOM 1011 N N . SER A 1 126 ? -0.333 12.151 17.341 1.00 82.31 126 SER A N 1
ATOM 1012 C CA . SER A 1 126 ? 0.508 12.761 16.312 1.00 82.31 126 SER A CA 1
ATOM 1013 C C . SER A 1 126 ? 0.168 12.193 14.930 1.00 82.31 126 SER A C 1
ATOM 1015 O O . SER A 1 126 ? -0.250 11.044 14.801 1.00 82.31 126 SER A O 1
ATOM 1017 N N . HIS A 1 127 ? 0.270 13.007 13.873 1.00 87.44 127 HIS A N 1
ATOM 1018 C CA . HIS A 1 127 ? 0.064 12.528 12.494 1.00 87.44 127 HIS A CA 1
ATOM 1019 C C . HIS A 1 127 ? 1.147 11.522 12.087 1.00 87.44 127 HIS A C 1
ATOM 1021 O O . HIS A 1 127 ? 0.842 10.440 11.593 1.00 87.44 127 HIS A O 1
ATOM 1027 N N . ILE A 1 128 ? 2.405 11.879 12.356 1.00 90.81 128 ILE A N 1
ATOM 1028 C CA . ILE A 1 128 ? 3.559 10.989 12.235 1.00 90.81 128 ILE A CA 1
ATOM 1029 C C . ILE A 1 128 ? 3.748 10.262 13.558 1.00 90.81 128 ILE A C 1
ATOM 1031 O O . ILE A 1 128 ? 3.819 10.893 14.612 1.00 90.81 128 ILE A O 1
ATOM 1035 N N . ILE A 1 129 ? 3.831 8.942 13.486 1.00 89.19 129 ILE A N 1
ATOM 1036 C CA . ILE A 1 129 ? 3.911 8.055 14.646 1.00 89.19 129 ILE A CA 1
ATOM 1037 C C . ILE A 1 129 ? 5.369 7.716 14.913 1.00 89.19 129 ILE A C 1
ATOM 1039 O O . ILE A 1 129 ? 5.851 7.868 16.029 1.00 89.19 129 ILE A O 1
ATOM 1043 N N . HIS A 1 130 ? 6.088 7.308 13.870 1.00 88.56 130 HIS A N 1
ATOM 1044 C CA . HIS A 1 130 ? 7.511 7.026 13.956 1.00 88.56 130 HIS A CA 1
ATOM 1045 C C . HIS A 1 130 ? 8.200 7.240 12.610 1.00 88.56 130 HIS A C 1
ATOM 1047 O O . HIS A 1 130 ? 7.589 7.137 11.545 1.00 88.56 130 HIS A O 1
ATOM 1053 N N . ILE A 1 131 ? 9.503 7.509 12.679 1.00 89.75 131 ILE A N 1
ATOM 1054 C CA . ILE A 1 131 ? 10.424 7.476 11.545 1.00 89.75 131 ILE A CA 1
ATOM 1055 C C . ILE A 1 131 ? 11.644 6.691 12.011 1.00 89.75 131 ILE A C 1
ATOM 1057 O O . ILE A 1 131 ? 12.338 7.124 12.932 1.00 89.75 131 ILE A O 1
ATOM 1061 N N . THR A 1 132 ? 11.910 5.546 11.393 1.00 89.81 132 THR A N 1
ATOM 1062 C CA . THR A 1 132 ? 13.018 4.663 11.775 1.00 89.81 132 THR A CA 1
ATOM 1063 C C . THR A 1 132 ? 13.921 4.380 10.582 1.00 89.81 132 THR A C 1
ATOM 1065 O O . THR A 1 132 ? 13.474 4.335 9.435 1.00 89.81 132 THR A O 1
ATOM 1068 N N . LYS A 1 133 ? 15.222 4.206 10.843 1.00 88.50 133 LYS A N 1
ATOM 1069 C CA . LYS A 1 133 ? 16.145 3.648 9.849 1.00 88.50 133 LYS A CA 1
ATOM 1070 C C . LYS A 1 133 ? 16.012 2.134 9.846 1.00 88.50 133 LYS A C 1
ATOM 1072 O O . LYS A 1 133 ? 15.991 1.529 10.911 1.00 88.50 133 LYS A O 1
ATOM 1077 N N . LEU A 1 134 ? 16.013 1.534 8.661 1.00 85.88 134 LEU A N 1
ATOM 1078 C CA . LEU A 1 134 ? 16.043 0.077 8.509 1.00 85.88 134 LEU A CA 1
ATOM 1079 C C . LEU A 1 134 ? 17.426 -0.498 8.830 1.00 85.88 134 LEU A C 1
ATOM 1081 O O . LEU A 1 134 ? 17.542 -1.618 9.312 1.00 85.88 134 LEU A O 1
ATOM 1085 N N . LYS A 1 135 ? 18.480 0.276 8.549 1.00 84.50 135 LYS A N 1
ATOM 1086 C CA . LYS A 1 135 ? 19.873 -0.063 8.848 1.00 84.50 135 LYS A CA 1
ATOM 1087 C C . LYS A 1 135 ? 20.549 1.153 9.472 1.00 84.50 135 LYS A C 1
ATOM 1089 O O . LYS A 1 135 ? 20.509 2.246 8.901 1.00 84.50 135 LYS A O 1
ATOM 1094 N N . SER A 1 136 ? 21.151 0.971 10.646 1.00 75.00 136 SER A N 1
ATOM 1095 C CA . SER A 1 136 ? 21.799 2.045 11.415 1.00 75.00 136 SER A CA 1
ATOM 1096 C C . SER A 1 136 ? 22.887 2.764 10.616 1.00 75.00 136 SER A C 1
ATOM 1098 O O . SER A 1 136 ? 22.988 3.992 10.675 1.00 75.00 136 SER A O 1
ATOM 1100 N N . ASP A 1 137 ? 23.624 2.000 9.810 1.00 77.62 137 ASP A N 1
ATOM 1101 C CA . ASP A 1 137 ? 24.883 2.435 9.199 1.00 77.62 137 ASP A CA 1
ATOM 1102 C C . ASP A 1 137 ? 24.702 2.992 7.781 1.00 77.62 137 ASP A C 1
ATOM 1104 O O . ASP A 1 137 ? 25.649 3.477 7.168 1.00 77.62 137 ASP A O 1
ATOM 1108 N N . THR A 1 138 ? 23.479 2.959 7.243 1.00 76.44 138 THR A N 1
ATOM 1109 C CA . THR A 1 138 ? 23.187 3.533 5.925 1.00 76.44 138 THR A CA 1
ATOM 1110 C C . THR A 1 138 ? 22.797 5.004 6.022 1.00 76.44 138 THR A C 1
ATOM 1112 O O . THR A 1 138 ? 21.964 5.415 6.848 1.00 76.44 138 THR A O 1
ATOM 1115 N N . GLU A 1 139 ? 23.373 5.817 5.137 1.00 77.38 139 GLU A N 1
ATOM 1116 C CA . GLU A 1 139 ? 22.889 7.172 4.915 1.00 77.38 139 GLU A CA 1
ATOM 1117 C C . GLU A 1 139 ? 21.520 7.142 4.238 1.00 77.38 139 GLU A C 1
ATOM 1119 O O . GLU A 1 139 ? 21.270 6.379 3.305 1.00 77.38 139 GLU A O 1
ATOM 1124 N N . LEU A 1 140 ? 20.630 8.008 4.716 1.00 81.81 140 LEU A N 1
ATOM 1125 C CA . LEU A 1 140 ? 19.356 8.237 4.058 1.00 81.81 140 LEU A CA 1
ATOM 1126 C C . LEU A 1 140 ? 19.562 9.045 2.784 1.00 81.81 140 LEU A C 1
ATOM 1128 O O . LEU A 1 140 ? 20.189 10.108 2.816 1.00 81.81 140 LEU A O 1
ATOM 1132 N N . GLN A 1 141 ? 18.935 8.606 1.699 1.00 86.94 141 GLN A N 1
ATOM 1133 C CA . GLN A 1 141 ? 18.824 9.398 0.480 1.00 86.94 141 GLN A CA 1
ATOM 1134 C C . GLN A 1 141 ? 17.364 9.832 0.304 1.00 86.94 141 GLN A C 1
ATOM 1136 O O . GLN A 1 141 ? 16.523 8.998 -0.029 1.00 86.94 141 GLN A O 1
ATOM 1141 N N . PRO A 1 142 ? 17.031 11.105 0.593 1.00 89.31 142 PRO A N 1
ATOM 1142 C CA . PRO A 1 142 ? 15.681 11.628 0.443 1.00 89.31 142 PRO A CA 1
ATOM 1143 C C . PRO A 1 142 ? 15.383 11.993 -1.010 1.00 89.31 142 PRO A C 1
ATOM 1145 O O . PRO A 1 142 ? 16.164 12.686 -1.665 1.00 89.31 142 PRO A O 1
ATOM 1148 N N . TYR A 1 143 ? 14.193 11.622 -1.466 1.00 91.50 143 TYR A N 1
ATOM 1149 C CA . TYR A 1 143 ? 13.651 11.968 -2.774 1.00 91.50 143 TYR A CA 1
ATOM 1150 C C . TYR A 1 143 ? 12.317 12.689 -2.605 1.00 91.50 143 TYR A C 1
ATOM 1152 O O . TYR A 1 143 ? 11.551 12.424 -1.674 1.00 91.50 143 TYR A O 1
ATOM 1160 N N . THR A 1 144 ? 12.036 13.632 -3.501 1.00 92.69 144 THR A N 1
ATOM 1161 C CA . THR A 1 144 ? 10.777 14.381 -3.484 1.00 92.69 144 THR A CA 1
ATOM 1162 C C . THR A 1 144 ? 9.650 13.560 -4.090 1.00 92.69 144 THR A C 1
ATOM 1164 O O . THR A 1 144 ? 9.863 12.753 -4.995 1.00 92.69 144 THR A O 1
ATOM 1167 N N . HIS A 1 145 ? 8.422 13.827 -3.653 1.00 94.38 145 HIS A N 1
ATOM 1168 C CA . HIS A 1 145 ? 7.216 13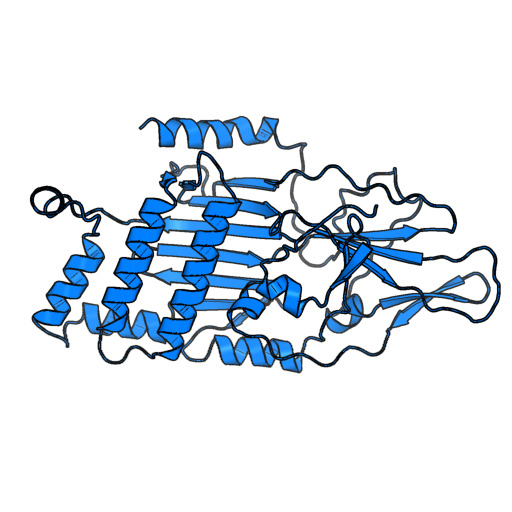.265 -4.250 1.00 94.38 145 HIS A CA 1
ATOM 1169 C C . HIS A 1 145 ? 7.188 13.449 -5.772 1.00 94.38 145 HIS A C 1
ATOM 1171 O O . HIS A 1 145 ? 6.905 12.499 -6.492 1.00 94.38 145 HIS A O 1
ATOM 1177 N N . ARG A 1 146 ? 7.573 14.630 -6.283 1.00 93.12 146 ARG A N 1
ATOM 1178 C CA . ARG A 1 146 ? 7.649 14.888 -7.731 1.00 93.12 146 ARG A CA 1
ATOM 1179 C C . ARG A 1 146 ? 8.629 13.947 -8.438 1.00 93.12 146 ARG A C 1
ATOM 1181 O O . ARG A 1 146 ? 8.320 13.459 -9.519 1.00 93.12 146 ARG A O 1
ATOM 1188 N N . PHE A 1 147 ? 9.786 13.673 -7.836 1.00 93.94 147 PHE A N 1
ATOM 1189 C CA . PHE A 1 147 ? 10.770 12.753 -8.407 1.00 93.94 147 PHE A CA 1
ATOM 1190 C C . PHE A 1 147 ? 10.216 11.322 -8.483 1.00 93.94 147 PHE A C 1
ATOM 1192 O O . PHE A 1 147 ? 10.292 10.693 -9.539 1.00 93.94 147 PHE A O 1
ATOM 1199 N N . PHE A 1 148 ? 9.564 10.845 -7.413 1.00 96.25 148 PHE A N 1
ATOM 1200 C CA . PHE A 1 148 ? 8.856 9.559 -7.431 1.00 96.25 148 PHE A CA 1
ATOM 1201 C C . PHE A 1 148 ? 7.736 9.528 -8.473 1.00 96.25 148 PHE A C 1
ATOM 1203 O O . PHE A 1 148 ? 7.625 8.550 -9.205 1.00 96.25 148 PHE A O 1
ATOM 1210 N N . GLN A 1 149 ? 6.926 10.586 -8.575 1.00 96.50 149 GLN A N 1
ATOM 1211 C CA . GLN A 1 149 ? 5.852 10.683 -9.566 1.00 96.50 149 GLN A CA 1
ATOM 1212 C C . GLN A 1 149 ? 6.394 10.539 -10.990 1.00 96.50 149 GLN A C 1
ATOM 1214 O O . GLN A 1 149 ? 5.894 9.709 -11.748 1.00 96.50 149 GLN A O 1
ATOM 1219 N N . CYS A 1 150 ? 7.437 11.298 -11.345 1.00 95.50 150 CYS A N 1
ATOM 1220 C CA . CYS A 1 150 ? 8.083 11.189 -12.652 1.00 95.50 150 CYS A CA 1
ATOM 1221 C C . CYS A 1 150 ? 8.556 9.754 -12.919 1.00 95.50 150 CYS A C 1
ATOM 1223 O O . CYS A 1 150 ? 8.295 9.221 -13.998 1.00 95.50 150 CYS A O 1
ATOM 1225 N N . TYR A 1 151 ? 9.207 9.117 -11.938 1.00 97.31 151 TYR A N 1
ATOM 1226 C CA . TYR A 1 151 ? 9.709 7.749 -12.087 1.00 97.31 151 TYR A CA 1
ATOM 1227 C C . TYR A 1 151 ? 8.581 6.741 -12.275 1.00 97.31 151 TYR A C 1
ATOM 1229 O O . TYR A 1 151 ? 8.598 5.979 -13.237 1.00 97.31 151 TYR A O 1
ATOM 1237 N N . VAL A 1 152 ? 7.568 6.766 -11.409 1.00 97.75 152 VAL A N 1
ATOM 1238 C CA . VAL A 1 152 ? 6.430 5.844 -11.473 1.00 97.75 152 VAL A CA 1
ATOM 1239 C C . VAL A 1 152 ? 5.679 5.992 -12.798 1.00 97.75 152 VAL A C 1
ATOM 1241 O O . VAL A 1 152 ? 5.346 4.986 -13.422 1.00 97.75 152 VAL A O 1
ATOM 1244 N N . PHE A 1 153 ? 5.442 7.216 -13.277 1.00 96.94 153 PHE A N 1
ATOM 1245 C CA . PHE A 1 153 ? 4.767 7.415 -14.561 1.00 96.94 153 PHE A CA 1
ATOM 1246 C C . PHE A 1 153 ? 5.601 6.931 -15.746 1.00 96.94 153 PHE A C 1
ATOM 1248 O O . PHE A 1 153 ? 5.054 6.285 -16.643 1.00 96.94 153 PHE A O 1
ATOM 1255 N N . GLN A 1 154 ? 6.914 7.190 -15.753 1.00 96.56 154 GLN A N 1
ATOM 1256 C CA . GLN A 1 154 ? 7.781 6.655 -16.799 1.00 96.56 154 GLN A CA 1
ATOM 1257 C C . GLN A 1 154 ? 7.837 5.123 -16.744 1.00 96.56 154 GLN A C 1
ATOM 1259 O O . GLN A 1 154 ? 7.734 4.486 -17.789 1.00 96.56 154 GLN A O 1
ATOM 1264 N N . LEU A 1 155 ? 7.951 4.533 -15.551 1.00 97.50 155 LEU A N 1
ATOM 1265 C CA . LEU A 1 155 ? 7.990 3.086 -15.349 1.00 97.50 155 LEU A CA 1
ATOM 1266 C C . LEU A 1 155 ? 6.741 2.429 -15.935 1.00 97.50 155 LEU A C 1
ATOM 1268 O O . LEU A 1 155 ? 6.864 1.555 -16.786 1.00 97.50 155 LEU A O 1
ATOM 1272 N N . ILE A 1 156 ? 5.546 2.883 -15.544 1.00 97.56 156 ILE A N 1
ATOM 1273 C CA . ILE A 1 156 ? 4.286 2.327 -16.054 1.00 97.56 156 ILE A CA 1
ATOM 1274 C C . ILE A 1 156 ? 4.191 2.475 -17.577 1.00 97.56 156 ILE A C 1
ATOM 1276 O O . ILE A 1 156 ? 3.781 1.532 -18.247 1.00 97.56 156 ILE A O 1
ATOM 1280 N N . LYS A 1 157 ? 4.626 3.612 -18.139 1.00 95.94 157 LYS A N 1
ATOM 1281 C CA . LYS A 1 157 ? 4.646 3.834 -19.593 1.00 95.94 157 LYS A CA 1
ATOM 1282 C C . LYS A 1 157 ? 5.599 2.884 -20.326 1.00 95.94 157 LYS A C 1
ATOM 1284 O O . LYS A 1 157 ? 5.274 2.415 -21.413 1.00 95.94 157 LYS A O 1
ATOM 1289 N N . VAL A 1 158 ? 6.782 2.625 -19.769 1.00 95.50 158 VAL A N 1
ATOM 1290 C CA . VAL A 1 158 ? 7.739 1.684 -20.368 1.00 95.50 158 VAL A CA 1
ATOM 1291 C C . VAL A 1 158 ? 7.206 0.261 -20.254 1.00 95.50 158 VAL A C 1
ATOM 1293 O O . VAL A 1 158 ? 7.200 -0.457 -21.244 1.00 95.50 158 VAL A O 1
ATOM 1296 N N . LEU A 1 159 ? 6.687 -0.136 -19.094 1.00 96.12 159 LEU A N 1
ATOM 1297 C CA . LEU A 1 159 ? 6.125 -1.471 -18.911 1.00 96.12 159 LEU A CA 1
ATOM 1298 C C . LEU A 1 159 ? 4.901 -1.729 -19.801 1.00 96.12 159 LEU A C 1
ATOM 1300 O O . LEU A 1 159 ? 4.758 -2.834 -20.307 1.00 96.12 159 LEU A O 1
ATOM 1304 N N . SER A 1 160 ? 4.057 -0.724 -20.063 1.00 95.12 160 SER A N 1
ATOM 1305 C CA . SER A 1 160 ? 2.865 -0.899 -20.906 1.00 95.12 160 SER A CA 1
ATOM 1306 C C . SER A 1 160 ? 3.160 -1.207 -22.374 1.00 95.12 160 SER A C 1
ATOM 1308 O O . SER A 1 160 ? 2.265 -1.670 -23.074 1.00 95.12 160 SER A O 1
ATOM 1310 N N . ILE A 1 161 ? 4.376 -0.923 -22.853 1.00 91.75 161 ILE A N 1
ATOM 1311 C CA . ILE A 1 161 ? 4.776 -1.239 -24.232 1.00 91.75 161 ILE A CA 1
ATOM 1312 C C . ILE A 1 161 ? 5.559 -2.551 -24.342 1.00 91.75 161 ILE A C 1
ATOM 1314 O O . ILE A 1 161 ? 5.787 -3.022 -25.455 1.00 91.75 161 ILE A O 1
ATOM 1318 N N . LEU A 1 162 ? 6.007 -3.124 -23.217 1.00 91.81 162 LEU A N 1
ATOM 1319 C CA . LEU A 1 162 ? 6.744 -4.382 -23.242 1.00 91.81 162 LEU A CA 1
ATOM 1320 C C . LEU A 1 162 ? 5.794 -5.541 -23.577 1.00 91.81 162 LEU A C 1
ATOM 1322 O O . LEU A 1 162 ? 4.661 -5.579 -23.091 1.00 91.81 162 LEU A O 1
ATOM 1326 N N . PRO A 1 163 ? 6.242 -6.504 -24.395 1.00 84.31 163 PRO A N 1
ATOM 1327 C CA . PRO A 1 163 ? 5.403 -7.606 -24.825 1.00 84.31 163 PRO A CA 1
ATOM 1328 C C . PRO A 1 163 ? 5.139 -8.550 -23.650 1.00 84.31 163 PRO A C 1
ATOM 1330 O O . PRO A 1 163 ? 5.970 -8.696 -22.757 1.00 84.31 163 PRO A O 1
ATOM 1333 N N . ALA A 1 164 ? 3.990 -9.226 -23.675 1.00 90.75 164 ALA A N 1
ATOM 1334 C CA . ALA A 1 164 ? 3.635 -10.303 -22.745 1.00 90.75 164 ALA A CA 1
ATOM 1335 C C . ALA A 1 164 ? 3.563 -9.934 -21.246 1.00 90.75 164 ALA A C 1
ATOM 1337 O O . ALA A 1 164 ? 3.431 -10.827 -20.407 1.00 90.75 164 ALA A O 1
ATOM 1338 N N . ILE A 1 165 ? 3.583 -8.648 -20.876 1.00 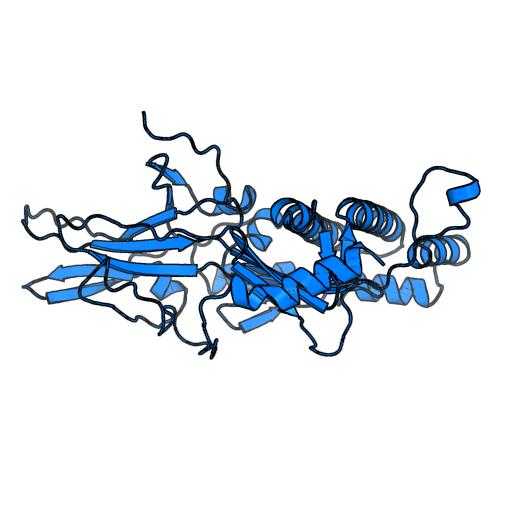93.25 165 ILE A N 1
ATOM 1339 C CA . ILE A 1 165 ? 3.169 -8.244 -19.526 1.00 93.25 165 ILE A CA 1
ATOM 1340 C C . ILE A 1 165 ? 1.640 -8.273 -19.452 1.00 93.25 165 ILE A C 1
ATOM 1342 O O . ILE A 1 165 ? 0.961 -7.676 -20.291 1.00 93.25 165 ILE A O 1
ATOM 1346 N N . SER A 1 166 ? 1.097 -8.959 -18.445 1.00 92.50 166 SER A N 1
ATOM 1347 C CA . SER A 1 166 ? -0.350 -8.998 -18.226 1.00 92.50 166 SER A CA 1
ATOM 1348 C C . SER A 1 166 ? -0.903 -7.605 -17.924 1.00 92.50 166 SER A C 1
ATOM 1350 O O . SER A 1 166 ? -0.359 -6.864 -17.101 1.00 92.50 166 SER A O 1
ATOM 1352 N N . GLN A 1 167 ? -2.018 -7.257 -18.571 1.00 92.81 167 GLN A N 1
ATOM 1353 C CA . GLN A 1 167 ? -2.702 -5.986 -18.329 1.00 92.81 167 GLN A CA 1
ATOM 1354 C C . GLN A 1 167 ? -3.230 -5.889 -16.898 1.00 92.81 167 GLN A C 1
ATOM 1356 O O . GLN A 1 167 ? -3.094 -4.840 -16.273 1.00 92.81 167 GLN A O 1
ATOM 1361 N N . GLU A 1 168 ? -3.759 -6.982 -16.350 1.00 92.38 168 GLU A N 1
ATOM 1362 C CA . GLU A 1 168 ? -4.208 -7.044 -14.954 1.00 92.38 168 GLU A CA 1
ATOM 1363 C C . GLU A 1 168 ? -3.046 -6.739 -14.011 1.00 92.38 168 GLU A C 1
ATOM 1365 O O . GLU A 1 168 ? -3.157 -5.894 -13.124 1.00 92.38 168 GLU A O 1
ATOM 1370 N N . ARG A 1 169 ? -1.871 -7.307 -14.297 1.00 93.25 169 ARG A N 1
ATOM 1371 C CA . ARG A 1 169 ? -0.668 -7.078 -13.500 1.00 93.25 169 ARG A CA 1
ATOM 1372 C C . ARG A 1 169 ? -0.149 -5.646 -13.574 1.00 93.25 169 ARG A C 1
ATOM 1374 O O . ARG A 1 169 ? 0.292 -5.087 -12.569 1.00 93.25 169 ARG A O 1
ATOM 1381 N N . LEU A 1 170 ? -0.210 -5.029 -14.753 1.00 95.31 170 LEU A N 1
ATOM 1382 C CA . LEU A 1 170 ? 0.120 -3.612 -14.917 1.00 95.31 170 LEU A CA 1
ATOM 1383 C C . LEU A 1 170 ? -0.845 -2.717 -14.141 1.00 95.31 170 LEU A C 1
ATOM 1385 O O . LEU A 1 170 ? -0.410 -1.742 -13.524 1.00 95.31 170 LEU A O 1
ATOM 1389 N N . VAL A 1 171 ? -2.141 -3.042 -14.159 1.00 95.69 171 VAL A N 1
ATOM 1390 C CA . VAL A 1 171 ? -3.160 -2.333 -13.378 1.00 95.69 171 VAL A CA 1
ATOM 1391 C C . VAL A 1 171 ? -2.886 -2.491 -11.885 1.00 95.69 171 VAL A C 1
ATOM 1393 O O . VAL A 1 171 ? -2.902 -1.484 -11.173 1.00 95.69 171 VAL A O 1
ATOM 1396 N N . GLU A 1 172 ? -2.555 -3.699 -11.422 1.00 96.25 172 GLU A N 1
ATOM 1397 C CA . GLU A 1 172 ? -2.190 -3.956 -10.028 1.00 96.25 172 GLU A CA 1
ATOM 1398 C C . GLU A 1 172 ? -1.021 -3.089 -9.572 1.00 96.25 172 GLU A C 1
ATOM 1400 O O . GLU A 1 172 ? -1.144 -2.291 -8.635 1.00 96.25 172 GLU A O 1
ATOM 1405 N N . LEU A 1 173 ? 0.100 -3.195 -10.289 1.00 97.69 173 LEU A N 1
ATOM 1406 C CA . LEU A 1 173 ? 1.314 -2.448 -9.993 1.00 97.69 173 LEU A CA 1
ATOM 1407 C C . LEU A 1 173 ? 1.048 -0.942 -10.000 1.00 97.69 173 LEU A C 1
ATOM 1409 O O . LEU A 1 173 ? 1.480 -0.225 -9.096 1.00 97.69 173 LEU A O 1
ATOM 1413 N N . ARG A 1 174 ? 0.292 -0.452 -10.989 1.00 98.00 174 ARG A N 1
ATOM 1414 C CA . ARG A 1 174 ? -0.087 0.959 -11.076 1.00 98.00 174 ARG A CA 1
ATOM 1415 C C . ARG A 1 174 ? -0.881 1.393 -9.849 1.00 98.00 174 ARG A C 1
ATOM 1417 O O . ARG A 1 174 ? -0.558 2.433 -9.284 1.00 98.00 174 ARG A O 1
ATOM 1424 N N . VAL A 1 175 ? -1.900 0.643 -9.430 1.00 98.06 175 VAL A N 1
ATOM 1425 C CA . VAL A 1 175 ? -2.717 1.003 -8.259 1.00 98.06 175 VAL A CA 1
ATOM 1426 C C . VAL A 1 175 ? -1.860 1.062 -6.997 1.00 98.06 175 VAL A C 1
ATOM 1428 O O . VAL A 1 175 ? -1.940 2.054 -6.271 1.00 98.06 175 VAL A O 1
ATOM 1431 N N . ILE A 1 176 ? -0.997 0.069 -6.769 1.00 98.50 176 ILE A N 1
ATOM 1432 C CA . ILE A 1 176 ? -0.109 0.027 -5.598 1.00 98.50 176 ILE A CA 1
ATOM 1433 C C . ILE A 1 176 ? 0.844 1.231 -5.596 1.00 98.50 176 ILE A C 1
ATOM 1435 O O . ILE A 1 176 ? 0.926 1.955 -4.602 1.00 98.50 176 ILE A O 1
ATOM 1439 N N . LEU A 1 177 ? 1.509 1.508 -6.723 1.00 98.56 177 LEU A N 1
ATOM 1440 C CA . LEU A 1 177 ? 2.428 2.643 -6.839 1.00 98.56 177 LEU A CA 1
ATOM 1441 C C . LEU A 1 177 ? 1.708 3.996 -6.721 1.00 98.56 177 LEU A C 1
ATOM 1443 O O . LEU A 1 177 ? 2.260 4.938 -6.158 1.00 98.56 177 LEU A O 1
ATOM 1447 N N . MET A 1 178 ? 0.465 4.114 -7.195 1.00 98.38 178 MET A N 1
ATOM 1448 C CA . MET A 1 178 ? -0.338 5.325 -6.986 1.00 98.38 178 MET A CA 1
ATOM 1449 C C . MET A 1 178 ? -0.720 5.518 -5.513 1.00 98.38 178 MET A C 1
ATOM 1451 O O . MET A 1 178 ? -0.738 6.655 -5.043 1.00 98.38 178 MET A O 1
ATOM 1455 N N . GLN A 1 179 ? -1.016 4.446 -4.768 1.00 98.12 179 GLN A N 1
ATOM 1456 C CA . GLN A 1 179 ? -1.248 4.549 -3.321 1.00 98.12 179 GLN A CA 1
ATOM 1457 C C . GLN A 1 179 ? 0.027 4.955 -2.580 1.00 98.12 179 GLN A C 1
ATOM 1459 O O . GLN A 1 179 ? -0.053 5.830 -1.725 1.00 98.12 179 GLN A O 1
ATOM 1464 N N . PHE A 1 180 ? 1.186 4.419 -2.972 1.00 98.00 180 PHE A N 1
ATOM 1465 C CA . PHE A 1 180 ? 2.488 4.837 -2.446 1.00 98.00 180 PHE A CA 1
ATOM 1466 C C . PHE A 1 180 ? 2.749 6.341 -2.634 1.00 98.00 180 PHE A C 1
ATOM 1468 O O . PHE A 1 180 ? 3.142 7.025 -1.693 1.00 98.00 180 PHE A O 1
ATOM 1475 N N . LEU A 1 181 ? 2.485 6.891 -3.826 1.00 98.06 181 LEU A N 1
ATOM 1476 C CA . LEU A 1 181 ? 2.632 8.332 -4.071 1.00 98.06 181 LEU A CA 1
ATOM 1477 C C . LEU A 1 181 ? 1.707 9.161 -3.169 1.00 98.06 181 LEU A C 1
ATOM 1479 O O . LEU A 1 181 ? 2.151 10.139 -2.566 1.00 98.06 181 LEU A O 1
ATOM 1483 N N . LYS A 1 182 ? 0.448 8.729 -3.018 1.00 97.56 182 LYS A N 1
ATOM 1484 C CA . LYS A 1 182 ? -0.503 9.358 -2.089 1.00 97.56 182 LYS A CA 1
ATOM 1485 C C . LYS A 1 182 ? -0.034 9.268 -0.637 1.00 97.56 182 LYS A C 1
ATOM 1487 O O . LYS A 1 182 ? -0.218 10.227 0.101 1.00 97.56 182 LYS A O 1
ATOM 1492 N N . ASP A 1 183 ? 0.594 8.162 -0.234 1.00 97.25 183 ASP A N 1
ATOM 1493 C CA . ASP A 1 183 ? 1.176 8.031 1.104 1.00 97.25 183 ASP A CA 1
ATOM 1494 C C . ASP A 1 183 ? 2.294 9.059 1.315 1.00 97.25 183 ASP A C 1
ATOM 1496 O O . ASP A 1 183 ? 2.285 9.742 2.328 1.00 97.25 183 ASP A O 1
ATOM 1500 N N . ILE A 1 184 ? 3.218 9.247 0.362 1.00 95.69 184 ILE A N 1
ATOM 1501 C CA . ILE A 1 184 ? 4.286 10.262 0.480 1.00 95.69 184 ILE A CA 1
ATOM 1502 C C . ILE A 1 184 ? 3.700 11.675 0.602 1.00 95.69 184 ILE A C 1
ATOM 1504 O O . ILE A 1 184 ? 4.172 12.494 1.397 1.00 95.69 184 ILE A O 1
ATOM 1508 N N . GLU A 1 185 ? 2.680 11.974 -0.202 1.00 94.88 185 GLU A N 1
ATOM 1509 C CA . GLU A 1 185 ? 1.979 13.253 -0.144 1.00 94.88 185 GLU A CA 1
ATOM 1510 C C . GLU A 1 185 ? 1.320 13.486 1.221 1.00 94.88 185 GLU A C 1
ATOM 1512 O O . GLU A 1 185 ? 1.402 14.594 1.754 1.00 94.88 185 GLU A O 1
ATOM 1517 N N . GLU A 1 186 ? 0.714 12.449 1.791 1.00 94.00 186 GLU A N 1
ATOM 1518 C CA . GLU A 1 186 ? 0.009 12.498 3.068 1.00 94.00 186 GLU A CA 1
ATOM 1519 C C . GLU A 1 186 ? 0.949 12.497 4.282 1.00 94.00 186 GLU A C 1
ATOM 1521 O O . GLU A 1 186 ? 0.709 13.223 5.245 1.00 94.00 186 GLU A O 1
ATOM 1526 N N . ILE A 1 187 ? 2.054 11.750 4.225 1.00 91.75 187 ILE A N 1
ATOM 1527 C CA . ILE A 1 187 ? 3.149 11.788 5.205 1.00 91.75 187 ILE A CA 1
ATOM 1528 C C . ILE A 1 187 ? 3.664 13.225 5.340 1.00 91.75 187 ILE A C 1
ATOM 1530 O O . ILE A 1 187 ? 3.881 13.707 6.449 1.00 91.75 187 ILE A O 1
ATOM 1534 N N . ASN A 1 188 ? 3.845 13.922 4.213 1.00 86.25 188 ASN A N 1
ATOM 1535 C CA . ASN A 1 188 ? 4.248 15.329 4.159 1.00 86.25 188 ASN A CA 1
ATOM 1536 C C . ASN A 1 188 ? 5.495 15.674 5.012 1.00 86.25 188 ASN A C 1
ATOM 1538 O O . ASN A 1 188 ? 5.663 16.800 5.486 1.00 86.25 188 ASN A O 1
ATOM 1542 N N . VAL A 1 189 ? 6.412 14.722 5.188 1.00 81.69 189 VAL A N 1
ATOM 1543 C CA . VAL A 1 189 ? 7.701 14.963 5.847 1.00 81.69 189 VAL A CA 1
ATOM 1544 C C . VAL A 1 189 ? 8.568 15.797 4.906 1.00 81.69 189 VAL A C 1
ATOM 1546 O O . VAL A 1 189 ? 8.781 15.427 3.751 1.00 81.69 189 VAL A O 1
ATOM 1549 N N . TYR A 1 190 ? 9.046 16.947 5.388 1.00 72.62 190 TYR A N 1
ATOM 1550 C CA . TYR A 1 190 ? 9.904 17.873 4.638 1.00 72.62 190 TYR A CA 1
ATOM 1551 C C . TYR A 1 190 ? 9.416 18.178 3.216 1.00 72.62 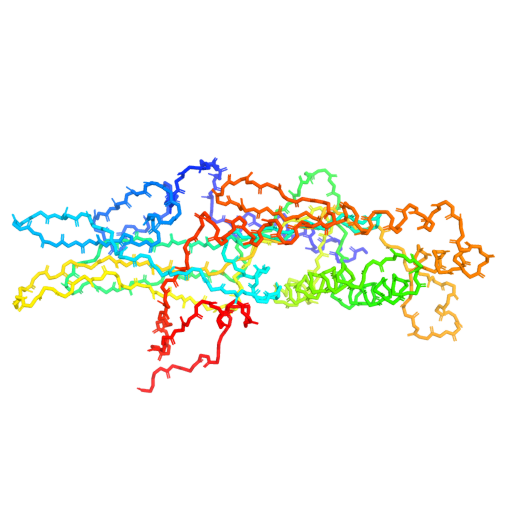190 TYR A C 1
ATOM 1553 O O . TYR A 1 190 ? 10.124 17.941 2.239 1.00 72.62 190 TYR A O 1
ATOM 1561 N N . SER A 1 191 ? 8.205 18.727 3.104 1.00 76.00 191 SER A N 1
ATOM 1562 C CA . SER A 1 191 ? 7.599 19.085 1.814 1.00 76.00 191 SER A CA 1
ATOM 1563 C C . SER A 1 191 ? 7.418 17.874 0.890 1.00 76.00 191 SER A C 1
ATOM 1565 O O . SER A 1 191 ? 7.775 17.919 -0.288 1.00 76.00 191 SER A O 1
ATOM 1567 N N . LYS A 1 192 ? 6.826 16.799 1.432 1.00 87.56 192 LYS A N 1
ATOM 1568 C CA . LYS A 1 192 ? 6.484 15.557 0.712 1.00 87.56 192 LYS A CA 1
ATOM 1569 C C . LYS A 1 192 ? 7.721 14.825 0.177 1.00 87.56 192 LYS A C 1
ATOM 1571 O O . LYS A 1 192 ? 7.878 14.632 -1.029 1.00 87.56 192 LYS A O 1
ATOM 1576 N N . THR A 1 193 ? 8.621 14.435 1.073 1.00 88.31 193 THR A N 1
ATOM 1577 C CA . THR A 1 193 ? 9.798 13.614 0.752 1.00 88.31 193 THR A CA 1
ATOM 1578 C C . THR A 1 193 ? 9.736 12.255 1.446 1.00 88.31 193 THR A C 1
ATOM 1580 O O . THR A 1 193 ? 9.098 12.106 2.487 1.00 88.31 193 THR A O 1
ATOM 1583 N N . MET A 1 194 ? 10.416 11.267 0.866 1.00 91.31 194 MET A N 1
ATOM 1584 C CA . MET A 1 194 ? 10.640 9.944 1.455 1.00 91.31 194 MET A CA 1
ATOM 1585 C C . MET A 1 194 ? 12.095 9.548 1.223 1.00 91.31 194 MET A C 1
ATOM 1587 O O . MET A 1 194 ? 12.664 9.880 0.183 1.00 91.31 194 MET A O 1
ATOM 1591 N N . SER A 1 195 ? 12.705 8.870 2.193 1.00 91.00 195 SER A N 1
ATOM 1592 C CA . SER A 1 195 ? 14.102 8.434 2.105 1.00 91.00 195 SER A CA 1
ATOM 1593 C C . SER A 1 195 ? 14.216 6.927 1.939 1.00 91.00 195 SER A C 1
ATOM 1595 O O . SER A 1 195 ? 13.403 6.188 2.489 1.00 91.00 195 SER A O 1
ATOM 1597 N N . THR A 1 196 ? 15.241 6.474 1.219 1.00 91.19 196 THR A N 1
ATOM 1598 C CA . THR A 1 196 ? 15.641 5.058 1.207 1.00 91.19 196 THR A CA 1
ATOM 1599 C C . THR A 1 196 ? 16.149 4.613 2.571 1.00 91.19 196 THR A C 1
ATOM 1601 O O . THR A 1 196 ? 16.628 5.428 3.359 1.00 91.19 196 THR A O 1
ATOM 1604 N N . ASN A 1 197 ? 16.062 3.311 2.845 1.00 89.94 197 ASN A N 1
ATOM 1605 C CA . ASN A 1 197 ? 16.397 2.697 4.128 1.00 89.94 197 ASN A CA 1
ATOM 1606 C C . ASN A 1 197 ? 15.629 3.302 5.316 1.00 89.94 197 ASN A C 1
ATOM 1608 O O . ASN A 1 197 ? 16.151 3.341 6.434 1.00 89.94 197 ASN A O 1
ATOM 1612 N N . ALA A 1 198 ? 14.394 3.758 5.092 1.00 90.94 198 ALA A N 1
ATOM 1613 C CA . ALA A 1 198 ? 13.533 4.308 6.133 1.00 90.94 198 ALA A CA 1
ATOM 1614 C C . ALA A 1 198 ? 12.161 3.623 6.173 1.00 90.94 198 ALA A C 1
ATOM 1616 O O . ALA A 1 198 ? 11.617 3.236 5.136 1.00 90.94 198 ALA A O 1
ATOM 1617 N N . CYS A 1 199 ? 11.598 3.539 7.377 1.00 94.06 199 CYS A N 1
ATOM 1618 C CA . CYS A 1 199 ? 10.191 3.250 7.623 1.00 94.06 199 CYS A CA 1
ATOM 1619 C C . CYS A 1 199 ? 9.529 4.476 8.256 1.00 94.06 199 CYS A C 1
ATOM 1621 O O . CYS A 1 199 ? 10.091 5.096 9.163 1.00 94.06 199 CYS A O 1
ATOM 1623 N N . VAL A 1 200 ? 8.345 4.832 7.768 1.00 94.25 200 VAL A N 1
ATOM 1624 C CA . VAL A 1 200 ? 7.523 5.915 8.304 1.00 94.25 200 VAL A CA 1
ATOM 1625 C C . VAL A 1 200 ? 6.139 5.369 8.623 1.00 94.25 200 VAL A C 1
ATOM 1627 O O . VAL A 1 200 ? 5.413 4.949 7.721 1.00 94.25 200 VAL A O 1
ATOM 1630 N N . GLY A 1 201 ? 5.774 5.410 9.902 1.00 94.88 201 GLY A N 1
ATOM 1631 C CA . GLY A 1 201 ? 4.419 5.146 10.372 1.00 94.88 201 GLY A CA 1
ATOM 1632 C C . GLY A 1 201 ? 3.630 6.446 10.477 1.00 94.88 201 GLY A C 1
ATOM 1633 O O . GLY A 1 201 ? 4.094 7.403 11.106 1.00 94.88 201 GLY A O 1
ATOM 1634 N N . PHE A 1 202 ? 2.441 6.503 9.879 1.00 94.44 202 PHE A N 1
ATOM 1635 C CA . PHE A 1 202 ? 1.586 7.693 9.913 1.00 94.44 202 PHE A CA 1
ATOM 1636 C C . PHE A 1 202 ? 0.094 7.349 9.940 1.00 94.44 202 PHE A C 1
ATOM 1638 O O . PHE A 1 202 ? -0.321 6.258 9.542 1.00 94.44 202 PHE A O 1
ATOM 1645 N N . ARG A 1 203 ? -0.726 8.302 10.397 1.00 92.25 203 ARG A N 1
ATOM 1646 C CA . ARG A 1 203 ? -2.188 8.167 10.448 1.00 92.25 203 ARG A CA 1
ATOM 1647 C C . ARG A 1 203 ? -2.820 8.499 9.100 1.00 92.25 203 ARG A C 1
ATOM 1649 O O . ARG A 1 203 ? -2.887 9.662 8.709 1.00 92.25 203 ARG A O 1
ATOM 1656 N N . ILE A 1 204 ? -3.328 7.478 8.422 1.00 94.69 204 ILE A N 1
ATOM 1657 C CA . ILE A 1 204 ? -4.001 7.627 7.130 1.00 94.69 204 ILE A CA 1
ATOM 1658 C C . ILE A 1 204 ? -5.417 8.209 7.308 1.00 94.69 204 ILE A C 1
ATOM 1660 O O . ILE A 1 204 ? -6.141 7.887 8.251 1.00 94.69 204 ILE A O 1
ATOM 1664 N N . GLY A 1 205 ? -5.788 9.145 6.442 1.00 91.62 205 GLY A N 1
ATOM 1665 C CA . GLY A 1 205 ? -7.011 9.942 6.462 1.00 91.62 205 GLY A CA 1
ATOM 1666 C C . GLY A 1 205 ? -7.097 10.980 7.586 1.00 91.62 205 GLY A C 1
ATOM 1667 O O . GLY A 1 205 ? -8.054 11.757 7.617 1.00 91.62 205 GLY A O 1
ATOM 1668 N N . ASN A 1 206 ? -6.140 10.988 8.526 1.00 86.94 206 ASN A N 1
ATOM 1669 C CA . ASN A 1 206 ? -6.134 11.791 9.758 1.00 86.94 206 ASN A CA 1
ATOM 1670 C C . ASN A 1 206 ? -7.488 11.792 10.510 1.00 86.94 206 ASN A C 1
ATOM 1672 O O . ASN A 1 206 ? -7.862 12.754 11.184 1.00 86.94 206 ASN A O 1
ATOM 1676 N N . CYS A 1 207 ? -8.236 10.697 10.394 1.00 89.31 207 CYS A N 1
ATOM 1677 C CA . CYS A 1 207 ? -9.502 10.479 11.079 1.00 89.31 207 CYS A CA 1
ATOM 1678 C C . CYS A 1 207 ? -9.328 9.398 12.145 1.00 89.31 207 CYS A C 1
ATOM 1680 O O . CYS A 1 207 ? -8.377 8.623 12.124 1.00 89.31 207 CYS A O 1
ATOM 1682 N N . ARG A 1 208 ? -10.261 9.355 13.090 1.00 88.69 208 ARG A N 1
ATOM 1683 C CA . ARG A 1 208 ? -10.406 8.249 14.035 1.00 88.69 208 ARG A CA 1
ATOM 1684 C C . ARG A 1 208 ? -11.850 7.799 14.024 1.00 88.69 208 ARG A C 1
ATOM 1686 O O . ARG A 1 208 ? -12.740 8.606 13.735 1.00 88.69 208 ARG A O 1
ATOM 1693 N N 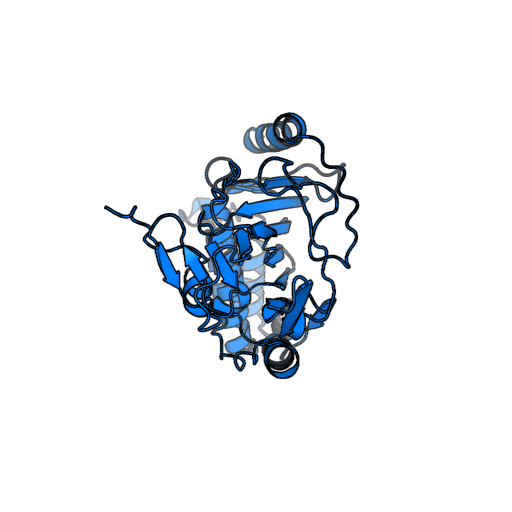. TYR A 1 209 ? -12.066 6.539 14.346 1.00 89.56 209 TYR A N 1
ATOM 1694 C CA . TYR A 1 209 ? -13.387 5.937 14.315 1.00 89.56 209 TYR A CA 1
ATOM 1695 C C . TYR A 1 209 ? -13.635 5.166 15.599 1.00 89.56 209 TYR A C 1
ATOM 1697 O O . TYR A 1 209 ? -12.689 4.753 16.260 1.00 89.56 209 TYR A O 1
ATOM 1705 N N . ILE A 1 210 ? -14.899 5.002 15.967 1.00 85.62 210 ILE A N 1
ATOM 1706 C CA . ILE A 1 210 ? -15.292 4.243 17.147 1.00 85.62 210 ILE A CA 1
ATOM 1707 C C . ILE A 1 210 ? -16.330 3.186 16.789 1.00 85.62 210 ILE A C 1
ATOM 1709 O O . ILE A 1 210 ? -17.195 3.407 15.937 1.00 85.62 210 ILE A O 1
ATOM 1713 N N . ARG A 1 211 ? -16.265 2.051 17.478 1.00 82.38 211 ARG A N 1
ATOM 1714 C CA . ARG A 1 211 ? -17.334 1.055 17.546 1.00 82.38 211 ARG A CA 1
ATOM 1715 C C . ARG A 1 211 ? -17.790 0.935 18.993 1.00 82.38 211 ARG A C 1
ATOM 1717 O O . ARG A 1 211 ? -16.966 0.825 19.895 1.00 82.38 211 ARG A O 1
ATOM 1724 N N . ASN A 1 212 ? -19.104 0.965 19.197 1.00 74.75 212 ASN A N 1
ATOM 1725 C CA . ASN A 1 212 ? -19.720 0.561 20.455 1.00 74.75 212 ASN A CA 1
ATOM 1726 C C . ASN A 1 212 ? -20.424 -0.769 20.206 1.00 74.75 212 ASN A C 1
ATOM 1728 O O . ASN A 1 212 ? -21.355 -0.835 19.402 1.00 74.75 212 ASN A O 1
ATOM 1732 N N . LYS A 1 213 ? -19.959 -1.820 20.874 1.00 67.69 213 LYS A N 1
ATOM 1733 C CA . LYS A 1 213 ? -20.533 -3.155 20.760 1.00 67.69 213 LYS A CA 1
ATOM 1734 C C . LYS A 1 213 ? -21.373 -3.434 22.005 1.00 67.69 213 LYS A C 1
ATOM 1736 O O . LYS A 1 213 ? -20.892 -4.022 22.971 1.00 67.69 213 LYS A O 1
ATOM 1741 N N . LYS A 1 214 ? -22.629 -2.985 21.983 1.00 62.12 214 LYS A N 1
ATOM 1742 C CA . LYS A 1 214 ? -23.624 -3.253 23.031 1.00 62.12 214 LYS A CA 1
ATOM 1743 C C . LYS A 1 214 ? -24.755 -4.100 22.458 1.00 62.12 214 LYS A C 1
ATOM 1745 O O . LYS A 1 214 ? -25.308 -3.752 21.418 1.00 62.12 214 LYS A O 1
ATOM 1750 N N . MET A 1 215 ? -25.162 -5.153 23.168 1.00 49.78 215 MET A N 1
ATOM 1751 C CA . MET A 1 215 ? -26.495 -5.722 22.955 1.00 49.78 215 MET A CA 1
ATOM 1752 C C . MET A 1 215 ? -27.509 -4.940 23.788 1.00 49.78 215 MET A C 1
ATOM 1754 O O . MET A 1 215 ? -27.332 -4.743 24.991 1.00 49.78 215 MET A O 1
ATOM 1758 N N . VAL A 1 216 ? -28.566 -4.460 23.138 1.00 49.16 216 VAL A N 1
ATOM 1759 C CA . VAL A 1 216 ? -29.697 -3.842 23.829 1.00 49.16 216 VAL A CA 1
ATOM 1760 C C . VAL A 1 216 ? -30.482 -4.965 24.503 1.00 49.16 216 VAL A C 1
ATOM 1762 O O . VAL A 1 216 ? -31.224 -5.683 23.841 1.00 49.16 216 VAL A O 1
ATOM 1765 N N . ASN A 1 217 ? -30.311 -5.141 25.813 1.00 46.06 217 ASN A N 1
ATOM 1766 C CA . ASN A 1 217 ? -31.308 -5.859 26.599 1.00 46.06 217 ASN A CA 1
ATOM 1767 C C . ASN A 1 217 ? -32.530 -4.938 26.736 1.00 46.06 217 ASN A C 1
ATOM 1769 O O . ASN A 1 217 ? -32.388 -3.769 27.088 1.00 46.06 217 ASN A O 1
ATOM 1773 N N . ASN A 1 218 ? -33.727 -5.458 26.454 1.00 46.88 218 ASN A N 1
ATOM 1774 C CA . ASN A 1 218 ? -35.003 -4.737 26.595 1.00 46.88 218 ASN A CA 1
ATOM 1775 C C . ASN A 1 218 ? -35.358 -4.397 28.059 1.00 46.88 218 ASN A C 1
ATOM 1777 O O . ASN A 1 218 ? -36.428 -3.853 28.327 1.00 46.88 218 ASN A O 1
ATOM 1781 N N . THR A 1 219 ? -34.488 -4.719 29.016 1.00 47.47 219 THR A N 1
ATOM 1782 C CA . THR A 1 219 ? -34.636 -4.365 30.423 1.00 47.47 219 THR A CA 1
ATOM 1783 C C . THR A 1 219 ? -33.981 -3.013 30.699 1.00 47.47 219 THR A C 1
ATOM 1785 O O . THR A 1 219 ? -32.863 -2.726 30.275 1.00 47.47 219 THR A O 1
ATOM 1788 N N . VAL A 1 220 ? -34.719 -2.153 31.401 1.00 47.09 220 VAL A N 1
ATOM 1789 C CA . VAL A 1 220 ? -34.409 -0.747 31.717 1.00 47.09 220 VAL A CA 1
ATOM 1790 C C . VAL A 1 220 ? -33.305 -0.644 32.787 1.00 47.09 220 VAL A C 1
ATOM 1792 O O . VAL A 1 220 ? -33.425 0.111 33.751 1.00 47.09 220 VAL A O 1
ATOM 1795 N N . ASP A 1 221 ? -32.234 -1.430 32.668 1.00 48.09 221 ASP A N 1
ATOM 1796 C CA . ASP A 1 221 ? -31.243 -1.535 33.733 1.00 48.09 221 ASP A CA 1
ATOM 1797 C C . ASP A 1 221 ? -30.245 -0.380 33.748 1.00 48.09 221 ASP A C 1
ATOM 1799 O O . ASP A 1 221 ? -29.725 0.100 32.732 1.00 48.09 221 ASP A O 1
ATOM 1803 N N . ARG A 1 222 ? -30.032 0.120 34.967 1.00 47.84 222 ARG A N 1
ATOM 1804 C CA . ARG A 1 222 ? -29.428 1.424 35.251 1.00 47.84 222 ARG A CA 1
ATOM 1805 C C . ARG A 1 222 ? -27.904 1.455 35.105 1.00 47.84 222 ARG A C 1
ATOM 1807 O O . ARG A 1 222 ? -27.385 2.568 35.077 1.00 47.84 222 ARG A O 1
ATOM 1814 N N . ASN A 1 223 ? -27.233 0.320 34.886 1.00 51.88 223 ASN A N 1
ATOM 1815 C CA . ASN A 1 223 ? -25.768 0.182 34.877 1.00 51.88 223 ASN A CA 1
ATOM 1816 C C . ASN A 1 223 ? -25.211 -0.407 33.570 1.00 51.88 223 ASN A C 1
ATOM 1818 O O . ASN A 1 223 ? -24.414 -1.332 33.585 1.00 51.88 223 ASN A O 1
ATOM 1822 N N . SER A 1 224 ? -25.600 0.119 32.406 1.00 63.03 224 SER A N 1
ATOM 1823 C CA . SER A 1 224 ? -25.167 -0.509 31.155 1.00 63.03 224 SER A CA 1
ATOM 1824 C C . SER A 1 224 ? -23.656 -0.408 30.910 1.00 63.03 224 SER A C 1
ATOM 1826 O O . SER A 1 224 ? -23.154 0.668 30.574 1.00 63.03 224 SER A O 1
ATOM 1828 N N . ILE A 1 225 ? -22.975 -1.547 30.996 1.00 65.75 225 ILE A N 1
ATOM 1829 C CA . ILE A 1 225 ? -21.606 -1.754 30.525 1.00 65.75 225 ILE A CA 1
ATOM 1830 C C . ILE A 1 225 ? -21.587 -1.671 28.989 1.00 65.75 225 ILE A C 1
ATOM 1832 O O . ILE A 1 225 ? -22.499 -2.153 28.315 1.00 65.75 225 ILE A O 1
ATOM 1836 N N . SER A 1 226 ? -20.579 -1.011 28.419 1.00 69.12 226 SER A N 1
ATOM 1837 C CA . SER A 1 226 ? -20.379 -0.895 26.970 1.00 69.12 226 SER A CA 1
ATOM 1838 C C . SER A 1 226 ? -18.940 -1.232 26.602 1.00 69.12 226 SER A C 1
ATOM 1840 O O . SER A 1 226 ? -18.006 -0.744 27.235 1.00 69.12 226 SER A O 1
ATOM 1842 N N . PHE A 1 227 ? -18.762 -2.043 25.560 1.00 74.25 227 PHE A N 1
ATOM 1843 C CA . PHE A 1 227 ? -17.448 -2.276 24.975 1.00 74.25 227 PHE A CA 1
ATOM 1844 C C . PHE A 1 227 ? -17.182 -1.261 23.876 1.00 74.25 227 PHE A C 1
ATOM 1846 O O . PHE A 1 227 ? -17.946 -1.147 22.909 1.00 74.25 227 PHE A O 1
ATOM 1853 N N . TYR A 1 228 ? -16.075 -0.553 24.029 1.00 75.62 228 TYR A N 1
ATOM 1854 C CA . TYR A 1 228 ? -15.648 0.475 23.110 1.00 75.62 228 TYR A CA 1
ATOM 1855 C C . TYR A 1 228 ? -14.361 0.071 22.421 1.00 75.62 228 TYR A C 1
ATOM 1857 O O . TYR A 1 228 ? -13.433 -0.446 23.038 1.00 75.62 228 TYR A O 1
ATOM 1865 N N . GLU A 1 229 ? -14.311 0.354 21.129 1.00 78.81 229 GLU A N 1
ATOM 1866 C CA . GLU A 1 229 ? -13.123 0.191 20.311 1.00 78.81 229 GLU A CA 1
ATOM 1867 C C . GLU A 1 229 ? -12.889 1.479 19.532 1.00 78.81 229 GLU A C 1
ATOM 1869 O O . GLU A 1 229 ? -13.743 1.904 18.751 1.00 78.81 229 GLU A O 1
ATOM 1874 N N . ILE A 1 230 ? -11.739 2.102 19.753 1.00 82.19 230 ILE A N 1
ATOM 1875 C CA . ILE A 1 230 ? -11.244 3.237 18.987 1.00 82.19 230 ILE A CA 1
ATOM 1876 C C . ILE A 1 230 ? -10.299 2.687 17.928 1.00 82.19 230 ILE A C 1
ATOM 1878 O O . ILE A 1 230 ? -9.316 2.025 18.233 1.00 82.19 230 ILE A O 1
ATOM 1882 N N . ILE A 1 231 ? -10.595 2.987 16.673 1.00 87.44 231 ILE A N 1
ATOM 1883 C CA . ILE A 1 231 ? -9.783 2.619 15.524 1.00 87.44 231 ILE A CA 1
ATOM 1884 C C . ILE A 1 231 ? -8.994 3.854 15.112 1.00 87.44 231 ILE A C 1
ATOM 1886 O O . ILE A 1 231 ? -9.572 4.885 14.742 1.00 87.44 231 ILE A O 1
ATOM 1890 N N . ASN A 1 232 ? -7.674 3.723 15.142 1.00 88.75 232 ASN A N 1
ATOM 1891 C CA . ASN A 1 232 ? -6.728 4.677 14.593 1.00 88.75 232 ASN A CA 1
ATOM 1892 C C . ASN A 1 232 ? -6.160 4.073 13.299 1.00 88.75 232 ASN A C 1
ATOM 1894 O O . ASN A 1 232 ? -5.285 3.208 13.368 1.00 88.75 232 ASN A O 1
ATOM 1898 N N . PRO A 1 233 ? -6.650 4.489 12.118 1.00 92.69 233 PRO A N 1
ATOM 1899 C CA . PRO A 1 233 ? -6.120 4.027 10.843 1.00 92.69 233 PRO A CA 1
ATOM 1900 C C . PRO A 1 233 ? -4.670 4.463 10.667 1.00 92.69 233 PRO A C 1
ATOM 1902 O O . PRO A 1 233 ? -4.340 5.636 10.865 1.00 92.69 233 PRO A O 1
ATOM 1905 N N . GLN A 1 234 ? -3.801 3.531 10.285 1.00 94.12 234 GLN A N 1
ATOM 1906 C CA . GLN A 1 234 ? -2.373 3.793 10.117 1.00 94.12 234 GLN A CA 1
ATOM 1907 C C . GLN A 1 234 ? -1.788 2.996 8.957 1.00 94.12 234 GLN A C 1
ATOM 1909 O O . GLN A 1 234 ? -2.217 1.875 8.671 1.00 94.12 234 GLN A O 1
ATOM 1914 N N . ILE A 1 235 ? -0.770 3.578 8.328 1.00 96.31 235 ILE A N 1
ATOM 1915 C CA . ILE A 1 235 ? 0.091 2.913 7.354 1.00 96.31 235 ILE A CA 1
ATOM 1916 C C . ILE A 1 235 ? 1.523 2.954 7.868 1.00 96.31 235 ILE A C 1
ATOM 1918 O O . ILE A 1 235 ? 2.004 4.009 8.281 1.00 96.31 235 ILE A O 1
ATOM 1922 N N . ASN A 1 236 ? 2.208 1.822 7.753 1.00 96.75 236 ASN A N 1
ATOM 1923 C CA . ASN A 1 236 ? 3.658 1.751 7.810 1.00 96.75 236 ASN A CA 1
ATOM 1924 C C . ASN A 1 236 ? 4.192 1.660 6.384 1.00 96.75 236 ASN A C 1
ATOM 1926 O O . ASN A 1 236 ? 3.911 0.699 5.661 1.00 96.75 236 ASN A O 1
ATOM 1930 N N . LEU A 1 237 ? 4.930 2.690 5.976 1.00 97.44 237 LEU A N 1
ATOM 1931 C CA . LEU A 1 237 ? 5.542 2.768 4.662 1.00 97.44 237 LEU A CA 1
ATOM 1932 C C . LEU A 1 237 ? 7.053 2.618 4.776 1.00 97.44 237 LEU A C 1
ATOM 1934 O O . LEU A 1 237 ? 7.732 3.462 5.355 1.00 97.44 237 LEU A O 1
ATOM 1938 N N . MET A 1 238 ? 7.575 1.567 4.162 1.00 97.00 238 MET A N 1
ATOM 1939 C CA . MET A 1 238 ? 8.989 1.238 4.151 1.00 97.00 238 MET A CA 1
ATOM 1940 C C . MET A 1 238 ? 9.539 1.364 2.733 1.00 97.00 238 MET A C 1
ATOM 1942 O O . MET A 1 238 ? 9.016 0.752 1.804 1.00 97.00 238 MET A O 1
ATOM 1946 N N . LEU A 1 239 ? 10.604 2.149 2.566 1.00 96.44 239 LEU A N 1
ATOM 1947 C CA . LEU A 1 239 ? 11.345 2.249 1.311 1.00 96.44 239 LEU A CA 1
ATOM 1948 C C . LEU A 1 239 ? 12.734 1.652 1.514 1.00 96.44 239 LEU A C 1
ATOM 1950 O O . LEU A 1 239 ? 13.633 2.307 2.037 1.00 96.44 239 LEU A O 1
ATOM 1954 N N . THR A 1 240 ? 12.908 0.405 1.097 1.00 94.69 240 THR A N 1
ATOM 1955 C CA . THR A 1 240 ? 14.162 -0.335 1.266 1.00 94.69 240 THR A CA 1
ATOM 1956 C C . THR A 1 240 ? 15.195 0.088 0.231 1.00 94.69 240 THR A C 1
ATOM 1958 O O . THR A 1 240 ? 16.346 0.337 0.575 1.00 94.69 240 THR A O 1
ATOM 1961 N N . ARG A 1 241 ? 14.785 0.219 -1.036 1.00 93.88 241 ARG A N 1
ATOM 1962 C CA . ARG A 1 241 ? 15.682 0.558 -2.150 1.00 93.88 241 ARG A CA 1
ATOM 1963 C C . ARG A 1 241 ? 15.032 1.554 -3.096 1.00 93.88 241 ARG A C 1
ATOM 1965 O O . ARG A 1 241 ? 13.866 1.391 -3.455 1.00 93.88 241 ARG A O 1
ATOM 1972 N N . PHE A 1 242 ? 15.808 2.543 -3.526 1.00 95.06 242 PHE A N 1
ATOM 1973 C CA . PHE A 1 242 ? 15.444 3.446 -4.611 1.00 95.06 242 PHE A CA 1
ATOM 1974 C C . PHE A 1 242 ? 16.708 3.956 -5.310 1.00 95.06 242 PHE A C 1
ATOM 1976 O O . PHE A 1 242 ? 17.168 5.063 -5.054 1.00 95.06 242 PHE A O 1
ATOM 1983 N N . ASP A 1 243 ? 17.278 3.127 -6.182 1.00 91.25 243 ASP A N 1
ATOM 1984 C CA . ASP A 1 243 ? 18.600 3.357 -6.792 1.00 91.25 243 ASP A CA 1
ATOM 1985 C C . ASP A 1 243 ? 18.477 4.014 -8.176 1.00 91.25 243 ASP A C 1
ATOM 1987 O O . ASP A 1 243 ? 19.201 3.715 -9.126 1.00 91.25 243 ASP A O 1
ATOM 1991 N N . VAL A 1 244 ? 17.503 4.913 -8.302 1.00 92.50 244 VAL A N 1
ATOM 1992 C CA . VAL A 1 244 ? 17.123 5.530 -9.570 1.00 92.50 244 VAL A CA 1
ATOM 1993 C C . VAL A 1 244 ? 18.056 6.691 -9.911 1.00 92.50 244 VAL A C 1
ATOM 1995 O O . VAL A 1 244 ? 18.214 7.635 -9.133 1.00 92.50 244 VAL A O 1
ATOM 1998 N N . LYS A 1 245 ? 18.615 6.664 -11.126 1.00 92.00 245 LYS A N 1
ATOM 1999 C CA . LYS A 1 245 ? 19.434 7.747 -11.689 1.00 92.00 245 LYS A CA 1
ATOM 2000 C C . LYS A 1 245 ? 18.655 8.536 -12.733 1.00 92.00 245 LYS A C 1
ATOM 2002 O O . LYS A 1 245 ? 18.109 7.966 -13.680 1.00 92.00 245 LYS A O 1
ATOM 2007 N N . GLN A 1 246 ? 18.595 9.852 -12.547 1.00 90.19 246 GLN A N 1
ATOM 2008 C CA . GLN A 1 246 ? 18.021 10.766 -13.529 1.00 90.19 246 GLN A CA 1
ATOM 2009 C C . GLN A 1 246 ? 18.958 10.882 -14.735 1.00 90.19 246 GLN A C 1
ATOM 2011 O O . GLN A 1 246 ? 20.146 11.132 -14.565 1.00 90.19 246 GLN A O 1
ATOM 2016 N N . ASP A 1 247 ? 18.407 10.749 -15.939 1.00 86.75 247 ASP A N 1
ATOM 2017 C CA . ASP A 1 247 ? 19.131 10.962 -17.190 1.00 86.75 247 ASP A CA 1
ATOM 2018 C C . ASP A 1 247 ? 19.379 12.465 -17.377 1.00 86.75 247 ASP A C 1
ATOM 2020 O O . ASP A 1 247 ? 18.457 13.250 -17.626 1.00 86.75 247 ASP A O 1
ATOM 2024 N N . THR A 1 248 ? 20.635 12.874 -17.204 1.00 79.06 248 THR A N 1
ATOM 2025 C CA . THR A 1 248 ? 21.057 14.275 -17.306 1.00 79.06 248 THR A CA 1
ATOM 2026 C C . THR A 1 248 ? 21.362 14.708 -18.736 1.00 79.06 248 THR A C 1
ATOM 2028 O O . THR A 1 248 ? 21.414 15.908 -19.001 1.00 79.06 248 THR A O 1
ATOM 2031 N N . TYR A 1 249 ? 21.503 13.769 -19.677 1.00 69.56 249 TYR A N 1
ATOM 2032 C CA . TYR A 1 249 ? 21.800 14.071 -21.077 1.00 69.56 249 TYR A CA 1
ATOM 2033 C C . TYR A 1 249 ? 20.573 14.664 -21.783 1.00 69.56 249 TYR A C 1
ATOM 2035 O O . TYR A 1 249 ? 20.680 15.635 -22.530 1.00 69.56 249 TYR A O 1
ATOM 2043 N N . LYS A 1 250 ? 19.374 14.149 -21.479 1.00 59.34 250 LYS A N 1
ATOM 2044 C CA . LYS A 1 250 ? 18.111 14.652 -22.053 1.00 59.34 250 LYS A CA 1
ATOM 2045 C C . LYS A 1 250 ? 17.640 15.999 -21.492 1.00 59.34 250 LYS A C 1
ATOM 2047 O O . LYS A 1 250 ? 16.889 16.687 -22.180 1.00 59.34 250 LYS A O 1
ATOM 2052 N N . LEU A 1 251 ? 18.117 16.415 -20.312 1.00 53.19 251 LEU A N 1
ATOM 2053 C CA . LEU A 1 251 ? 17.842 17.751 -19.748 1.00 53.19 251 LEU A CA 1
ATOM 2054 C C . LEU A 1 251 ? 18.366 18.880 -20.641 1.00 53.19 251 LEU A C 1
ATOM 2056 O O . LEU A 1 251 ? 17.822 19.977 -20.626 1.00 53.19 251 LEU A O 1
ATOM 2060 N N . GLN A 1 252 ? 19.409 18.615 -21.430 1.00 52.22 252 GLN A N 1
ATOM 2061 C CA . GLN A 1 252 ? 19.973 19.606 -22.347 1.00 52.22 252 GLN A CA 1
ATOM 2062 C C . GLN A 1 252 ? 19.087 19.844 -23.579 1.00 52.22 252 GLN A C 1
ATOM 2064 O O . GLN A 1 252 ? 19.323 20.794 -24.319 1.00 52.22 252 GLN A O 1
ATOM 2069 N N . GLN A 1 253 ? 18.082 18.993 -23.815 1.00 52.25 253 GLN A N 1
ATOM 2070 C CA . GLN A 1 253 ? 17.249 19.034 -25.019 1.00 52.25 253 GLN A CA 1
ATOM 2071 C C . GLN A 1 253 ? 15.760 19.255 -24.712 1.00 52.25 253 GLN A C 1
ATOM 2073 O O . GLN A 1 253 ? 15.064 19.823 -25.552 1.00 52.25 253 GLN A O 1
ATOM 2078 N N . GLN A 1 254 ? 15.257 18.831 -23.541 1.00 55.03 254 GLN A N 1
ATOM 2079 C CA . GLN A 1 254 ? 13.861 19.009 -23.111 1.00 55.03 254 GLN A CA 1
ATOM 2080 C C . GLN A 1 254 ? 13.758 19.095 -21.573 1.00 55.03 254 GLN A C 1
ATOM 2082 O O . GLN A 1 254 ? 14.441 18.357 -20.867 1.00 55.03 254 GLN A O 1
ATOM 2087 N N . ASP A 1 255 ? 12.836 19.916 -21.050 1.00 63.66 255 ASP A N 1
ATOM 2088 C CA . ASP A 1 255 ? 12.494 20.064 -19.613 1.00 63.66 255 ASP A CA 1
ATOM 2089 C C . ASP A 1 255 ? 11.792 18.819 -19.006 1.00 63.66 255 ASP A C 1
ATOM 2091 O O . ASP A 1 255 ? 10.900 18.903 -18.158 1.00 63.66 255 ASP A O 1
ATOM 2095 N N . ILE A 1 256 ? 12.154 17.616 -19.456 1.00 75.94 256 ILE A N 1
ATOM 2096 C CA . ILE A 1 256 ? 11.508 16.361 -19.069 1.00 75.94 256 ILE A CA 1
ATOM 2097 C C . ILE A 1 256 ? 12.465 15.548 -18.197 1.00 75.94 256 ILE A C 1
ATOM 2099 O O . ILE A 1 256 ? 13.487 15.040 -18.656 1.00 75.94 256 ILE A O 1
ATOM 2103 N N . THR A 1 257 ? 12.100 15.364 -16.927 1.00 85.62 257 THR A N 1
ATOM 2104 C CA . THR A 1 257 ? 12.776 14.417 -16.032 1.00 85.62 257 THR A CA 1
ATOM 2105 C C . THR A 1 257 ? 12.537 12.988 -16.522 1.00 85.62 257 THR A C 1
ATOM 2107 O O . THR A 1 257 ? 11.402 12.511 -16.506 1.00 85.62 257 THR A O 1
ATOM 2110 N N . THR A 1 258 ? 13.602 12.298 -16.935 1.00 91.00 258 THR A N 1
ATOM 2111 C CA . THR A 1 258 ? 13.576 10.870 -17.293 1.00 91.00 258 THR A CA 1
ATOM 2112 C C . THR A 1 258 ? 14.691 10.112 -16.577 1.00 91.00 258 THR A C 1
ATOM 2114 O O . THR A 1 258 ? 15.578 10.734 -15.993 1.00 91.00 258 THR A O 1
ATOM 2117 N N . PHE A 1 259 ? 14.645 8.780 -16.599 1.00 94.69 259 PHE A N 1
ATOM 2118 C CA . PHE A 1 259 ? 15.544 7.926 -15.818 1.00 94.69 259 PHE A CA 1
ATOM 2119 C C . PHE A 1 259 ? 16.344 6.969 -16.697 1.00 94.69 259 PHE A C 1
ATOM 2121 O O . PHE A 1 259 ? 15.804 6.380 -17.637 1.00 94.69 259 PHE A O 1
ATOM 2128 N N . GLU A 1 260 ? 17.629 6.815 -16.374 1.00 94.06 260 GLU A N 1
ATOM 2129 C CA . GLU A 1 260 ? 18.602 6.071 -17.182 1.00 94.06 260 GLU A CA 1
ATOM 2130 C C . GLU A 1 260 ? 18.175 4.615 -17.396 1.00 94.06 260 GLU A C 1
ATOM 2132 O O . GLU A 1 260 ? 18.101 4.161 -18.537 1.00 94.06 260 GLU A O 1
ATOM 2137 N N . SER A 1 261 ? 17.830 3.900 -16.322 1.00 94.12 261 SER A N 1
ATOM 2138 C CA . SER A 1 261 ? 17.444 2.483 -16.375 1.00 94.12 261 SER A CA 1
ATOM 2139 C C . SER A 1 261 ? 16.212 2.246 -17.255 1.00 94.12 261 SER A C 1
ATOM 2141 O O . SER A 1 261 ? 16.194 1.339 -18.089 1.00 94.12 261 SER A O 1
ATOM 2143 N N . LEU A 1 262 ? 15.203 3.112 -17.141 1.00 95.12 262 LEU A N 1
ATOM 2144 C CA . LEU A 1 262 ? 13.975 3.042 -17.933 1.00 95.12 262 LEU A CA 1
ATOM 2145 C C . LEU A 1 262 ? 14.210 3.416 -19.402 1.00 95.12 262 LEU A C 1
ATOM 2147 O O . LEU A 1 262 ? 13.647 2.781 -20.294 1.00 95.12 262 LEU A O 1
ATOM 2151 N N . ASN A 1 263 ? 15.059 4.413 -19.671 1.00 93.44 263 ASN A N 1
ATOM 2152 C CA . ASN A 1 263 ? 15.458 4.783 -21.030 1.00 93.44 263 ASN A CA 1
ATOM 2153 C C . ASN A 1 263 ? 16.245 3.650 -21.707 1.00 93.44 263 ASN A C 1
ATOM 2155 O O . ASN A 1 263 ? 15.994 3.342 -22.873 1.00 93.44 263 ASN A O 1
ATOM 2159 N N . GLN A 1 264 ? 17.158 3.002 -20.978 1.00 92.06 264 GLN A N 1
ATOM 2160 C CA . GLN A 1 264 ? 17.914 1.847 -21.463 1.00 92.06 264 GLN A CA 1
ATOM 2161 C C . GLN A 1 264 ? 16.995 0.667 -21.781 1.00 92.06 264 GLN A C 1
ATOM 2163 O O . GLN A 1 264 ? 17.133 0.063 -22.844 1.00 92.06 264 GLN A O 1
ATOM 2168 N N . LEU A 1 265 ? 16.040 0.360 -20.899 1.00 92.38 265 LEU A N 1
ATOM 2169 C CA . LEU A 1 265 ? 15.067 -0.710 -21.114 1.00 92.38 265 LEU A CA 1
ATOM 2170 C C . LEU A 1 265 ? 14.215 -0.450 -22.365 1.00 92.38 265 LEU A C 1
ATOM 2172 O O . LEU A 1 265 ? 14.099 -1.315 -23.231 1.00 92.38 265 LEU A O 1
ATOM 2176 N N . TRP A 1 266 ? 13.691 0.770 -22.499 1.00 91.62 266 TRP A N 1
ATOM 2177 C CA . TRP A 1 266 ? 12.925 1.202 -23.670 1.00 91.62 266 TRP A CA 1
ATOM 2178 C C . TRP A 1 266 ? 13.732 1.086 -24.972 1.00 91.62 266 TRP A C 1
ATOM 2180 O O . TRP A 1 266 ? 13.247 0.577 -25.981 1.00 91.62 266 TRP A O 1
ATOM 2190 N N . PHE A 1 267 ? 14.992 1.519 -24.950 1.00 90.25 267 PHE A N 1
ATOM 2191 C CA . PHE A 1 267 ? 15.873 1.454 -26.110 1.00 90.25 267 PHE A CA 1
ATOM 2192 C C . PHE A 1 267 ? 16.227 0.019 -26.512 1.00 90.25 267 PHE A C 1
ATOM 2194 O O . PHE A 1 267 ? 16.209 -0.305 -27.700 1.00 90.25 267 PHE A O 1
ATOM 2201 N N . LYS A 1 268 ? 16.524 -0.846 -25.532 1.00 91.06 268 LYS A N 1
ATOM 2202 C CA . LYS A 1 268 ? 16.782 -2.274 -25.763 1.00 91.06 268 LYS A CA 1
ATOM 2203 C C . LYS A 1 268 ? 15.577 -2.941 -26.415 1.00 91.06 268 LYS A C 1
ATOM 2205 O O . LYS A 1 268 ? 15.758 -3.614 -27.423 1.00 91.06 268 LYS A O 1
ATOM 2210 N N . PHE A 1 269 ? 14.370 -2.670 -25.917 1.00 90.00 269 PHE A N 1
ATOM 2211 C CA . PHE A 1 269 ? 13.130 -3.178 -26.504 1.00 90.00 269 PHE A CA 1
ATOM 2212 C C . PHE A 1 269 ? 12.965 -2.771 -27.975 1.00 90.00 269 PHE A C 1
ATOM 2214 O O . PHE A 1 269 ? 12.738 -3.632 -28.820 1.00 90.00 269 PHE A O 1
ATOM 2221 N N . ASN A 1 270 ? 13.143 -1.486 -28.298 1.00 88.00 270 ASN A N 1
ATOM 2222 C CA . ASN A 1 270 ? 12.982 -0.995 -29.672 1.00 88.00 270 ASN A CA 1
ATOM 2223 C C . ASN A 1 270 ? 14.012 -1.564 -30.657 1.00 88.00 270 ASN A C 1
ATOM 2225 O O . ASN A 1 270 ? 13.762 -1.577 -31.859 1.00 88.00 270 ASN A O 1
ATOM 2229 N N . ARG A 1 271 ? 15.181 -1.996 -30.170 1.00 89.19 271 ARG A N 1
ATOM 2230 C CA . ARG A 1 271 ? 16.212 -2.640 -30.997 1.00 89.19 271 ARG A CA 1
ATOM 2231 C C . ARG A 1 271 ? 16.005 -4.143 -31.127 1.00 89.19 271 ARG A C 1
ATOM 2233 O O . ARG A 1 271 ? 16.197 -4.688 -32.207 1.00 89.19 271 ARG A O 1
ATOM 2240 N N . ASN A 1 272 ? 15.687 -4.805 -30.019 1.00 86.31 272 ASN A N 1
ATOM 2241 C CA . ASN A 1 272 ? 15.478 -6.240 -29.950 1.00 86.31 272 ASN A CA 1
ATOM 2242 C C . ASN A 1 272 ? 14.507 -6.575 -28.806 1.00 86.31 272 ASN A C 1
ATOM 2244 O O . ASN A 1 272 ? 14.870 -6.558 -27.627 1.00 86.31 272 ASN A O 1
ATOM 2248 N N . ASN A 1 273 ? 13.277 -6.936 -29.160 1.00 81.00 273 ASN A N 1
ATOM 2249 C CA . ASN A 1 273 ? 12.232 -7.270 -28.195 1.00 81.00 273 ASN A CA 1
ATOM 2250 C C . ASN A 1 273 ? 12.441 -8.622 -27.485 1.00 81.00 273 ASN A C 1
ATOM 2252 O O . ASN A 1 273 ? 11.760 -8.876 -26.494 1.00 81.00 273 ASN A O 1
ATOM 2256 N N . THR A 1 274 ? 13.391 -9.454 -27.930 1.00 83.44 274 THR A N 1
ATOM 2257 C CA . THR A 1 274 ? 13.768 -10.720 -27.275 1.00 83.44 274 THR A CA 1
ATOM 2258 C C . THR A 1 274 ? 15.045 -10.604 -26.443 1.00 83.44 274 THR A C 1
ATOM 2260 O O . THR A 1 274 ? 15.616 -11.617 -26.042 1.00 83.44 274 THR A O 1
ATOM 2263 N N . HIS A 1 275 ? 15.539 -9.386 -26.204 1.00 89.81 275 HIS A N 1
ATOM 2264 C CA . HIS A 1 275 ? 16.723 -9.168 -25.378 1.00 89.81 275 HIS A CA 1
ATOM 2265 C C . HIS A 1 275 ? 16.501 -9.712 -23.953 1.00 89.81 275 HIS A C 1
ATOM 2267 O O . HIS A 1 275 ? 15.435 -9.508 -23.371 1.00 89.81 275 HIS A O 1
ATOM 2273 N N . GLU A 1 276 ? 17.514 -10.358 -23.365 1.00 90.69 276 GLU A N 1
ATOM 2274 C CA . GLU A 1 276 ? 17.421 -11.047 -22.064 1.00 90.69 276 GLU A CA 1
ATOM 2275 C C . GLU A 1 276 ? 16.847 -10.152 -20.953 1.00 90.69 276 GLU A C 1
ATOM 2277 O O . GLU A 1 276 ? 15.926 -10.554 -20.249 1.00 90.69 276 GLU A O 1
ATOM 2282 N N . ASP A 1 277 ? 17.314 -8.905 -20.849 1.00 90.00 277 ASP A N 1
ATOM 2283 C CA . ASP A 1 277 ? 16.765 -7.918 -19.906 1.00 90.00 277 ASP A CA 1
ATOM 2284 C C . ASP A 1 277 ? 15.256 -7.667 -20.056 1.00 90.00 277 ASP A C 1
ATOM 2286 O O . ASP A 1 277 ? 14.568 -7.474 -19.053 1.00 90.00 277 ASP A O 1
ATOM 2290 N N . ILE A 1 278 ? 14.726 -7.679 -21.286 1.00 92.38 278 ILE A N 1
ATOM 2291 C CA . ILE A 1 278 ? 13.287 -7.522 -21.540 1.00 92.38 278 ILE A CA 1
ATOM 2292 C C . ILE A 1 278 ? 12.550 -8.745 -21.012 1.00 92.38 278 ILE A C 1
ATOM 2294 O O . ILE A 1 278 ? 11.615 -8.601 -20.227 1.00 92.38 278 ILE A O 1
ATOM 2298 N N . VAL A 1 279 ? 13.015 -9.944 -21.372 1.00 92.50 279 VAL A N 1
ATOM 2299 C CA . VAL A 1 279 ? 12.433 -11.213 -20.910 1.00 92.50 279 VAL A CA 1
ATOM 2300 C C . VAL A 1 279 ? 12.460 -11.298 -19.382 1.00 92.50 279 VAL A C 1
ATOM 2302 O O . VAL A 1 279 ? 11.454 -11.630 -18.755 1.00 92.50 279 VAL A O 1
ATOM 2305 N N . ARG A 1 280 ? 13.584 -10.923 -18.761 1.00 93.44 280 ARG A N 1
ATOM 2306 C CA . ARG A 1 280 ? 13.746 -10.886 -17.306 1.00 93.44 280 ARG A CA 1
ATOM 2307 C C . ARG A 1 280 ? 12.787 -9.897 -16.653 1.00 93.44 280 ARG A C 1
ATOM 2309 O O . ARG A 1 280 ? 12.200 -10.233 -15.628 1.00 93.44 280 ARG A O 1
ATOM 2316 N N . MET A 1 281 ? 12.611 -8.706 -17.226 1.00 95.19 281 MET A N 1
ATOM 2317 C CA . MET A 1 281 ? 11.682 -7.711 -16.689 1.00 95.19 281 MET A CA 1
ATOM 2318 C C . MET A 1 281 ? 10.225 -8.167 -16.812 1.00 95.19 281 MET A C 1
ATOM 2320 O O . MET A 1 281 ? 9.470 -8.040 -15.851 1.00 95.19 281 MET A O 1
ATOM 2324 N N . VAL A 1 282 ? 9.834 -8.741 -17.954 1.00 94.56 282 VAL A N 1
ATOM 2325 C CA . VAL A 1 282 ? 8.488 -9.300 -18.169 1.00 94.56 282 VAL A CA 1
ATOM 2326 C C . VAL A 1 282 ? 8.194 -10.389 -17.139 1.00 94.56 282 VAL A C 1
ATOM 2328 O O . VAL A 1 282 ? 7.166 -10.340 -16.463 1.00 94.56 282 VAL A O 1
ATOM 2331 N N . ARG A 1 283 ? 9.133 -11.326 -16.959 1.00 94.00 283 ARG A N 1
ATOM 2332 C CA . ARG A 1 283 ? 9.023 -12.388 -15.956 1.00 94.00 283 ARG A CA 1
ATOM 2333 C C . ARG A 1 283 ? 8.904 -11.820 -14.546 1.00 94.00 283 ARG A C 1
ATOM 2335 O O . ARG A 1 283 ? 7.997 -12.199 -13.816 1.00 94.00 283 ARG A O 1
ATOM 2342 N N . LEU A 1 284 ? 9.775 -10.877 -14.181 1.00 95.31 284 LEU A N 1
ATOM 2343 C CA . LEU A 1 284 ? 9.749 -10.226 -12.872 1.00 95.31 284 LEU A CA 1
ATOM 2344 C C . LEU A 1 284 ? 8.380 -9.592 -12.598 1.00 95.31 284 LEU A C 1
ATOM 2346 O O . LEU A 1 284 ? 7.812 -9.815 -11.532 1.00 95.31 284 LEU A O 1
ATOM 2350 N N . VAL A 1 285 ? 7.843 -8.823 -13.550 1.00 95.44 285 VAL A N 1
ATOM 2351 C CA . VAL A 1 285 ? 6.559 -8.132 -13.375 1.00 95.44 285 VAL A CA 1
ATOM 2352 C C . VAL A 1 285 ? 5.403 -9.124 -13.239 1.00 95.44 285 VAL A C 1
ATOM 2354 O O . VAL A 1 285 ? 4.568 -8.978 -12.349 1.00 95.44 285 VAL A O 1
ATOM 2357 N N . ASN A 1 286 ? 5.360 -10.158 -14.076 1.00 93.62 286 ASN A N 1
ATOM 2358 C CA . ASN A 1 286 ? 4.282 -11.142 -14.023 1.00 93.62 286 ASN A CA 1
ATOM 2359 C C . ASN A 1 286 ? 4.365 -12.033 -12.772 1.00 93.62 286 ASN A C 1
ATOM 2361 O O . ASN A 1 286 ? 3.343 -12.296 -12.143 1.00 93.62 286 ASN A O 1
ATOM 2365 N N . GLU A 1 287 ? 5.557 -12.466 -12.364 1.00 91.69 287 GLU A N 1
ATOM 2366 C CA . GLU A 1 287 ? 5.699 -13.571 -11.408 1.00 91.69 287 GLU A CA 1
ATOM 2367 C C . GLU A 1 287 ? 6.091 -13.142 -9.993 1.00 91.69 287 GLU A C 1
ATOM 2369 O O . GLU A 1 287 ? 5.696 -13.804 -9.040 1.00 91.69 287 GLU A O 1
ATOM 2374 N N . SER A 1 288 ? 6.862 -12.071 -9.804 1.00 92.50 288 SER A N 1
ATOM 2375 C CA . SER A 1 288 ? 7.529 -11.875 -8.505 1.00 92.50 288 SER A CA 1
ATOM 2376 C C . SER A 1 288 ? 7.622 -10.439 -8.011 1.00 92.50 288 SER A C 1
ATOM 2378 O O . SER A 1 288 ? 8.079 -10.230 -6.892 1.00 92.50 288 SER A O 1
ATOM 2380 N N . CYS A 1 289 ? 7.221 -9.440 -8.801 1.00 96.06 289 CYS A N 1
ATOM 2381 C CA . CYS A 1 289 ? 7.391 -8.047 -8.394 1.00 96.06 289 CYS A CA 1
ATOM 2382 C C . CYS A 1 289 ? 6.410 -7.607 -7.308 1.00 96.06 289 CYS A C 1
ATOM 2384 O O . CYS A 1 289 ? 6.706 -6.633 -6.630 1.00 96.06 289 CYS A O 1
ATOM 2386 N N . ILE A 1 290 ? 5.266 -8.279 -7.151 1.00 97.81 290 ILE A N 1
ATOM 2387 C CA . ILE A 1 290 ? 4.253 -7.963 -6.142 1.00 97.81 290 ILE A CA 1
ATOM 2388 C C . ILE A 1 290 ? 4.070 -9.175 -5.238 1.00 97.81 290 ILE A C 1
ATOM 2390 O O . ILE A 1 290 ? 3.827 -10.288 -5.710 1.00 97.81 290 ILE A O 1
ATOM 2394 N N . LYS A 1 291 ? 4.139 -8.934 -3.931 1.00 98.12 291 LYS A N 1
ATOM 2395 C CA . LYS A 1 291 ? 3.799 -9.904 -2.895 1.00 98.12 291 LYS A CA 1
ATOM 2396 C C . LYS A 1 291 ? 2.765 -9.286 -1.966 1.00 98.12 291 LYS A C 1
ATOM 2398 O O . LYS A 1 291 ? 2.964 -8.190 -1.445 1.00 98.12 291 LYS A O 1
ATOM 2403 N N . TYR A 1 292 ? 1.676 -10.003 -1.741 1.00 98.38 292 TYR A N 1
ATOM 2404 C CA . TYR A 1 292 ? 0.671 -9.641 -0.755 1.00 98.38 292 TYR A CA 1
ATOM 2405 C C . TYR A 1 292 ? 0.873 -10.451 0.519 1.00 98.38 292 TYR A C 1
ATOM 2407 O O . TYR A 1 292 ? 1.344 -11.587 0.490 1.00 98.38 292 TYR A O 1
ATOM 2415 N N . THR A 1 293 ? 0.531 -9.864 1.657 1.00 98.06 293 THR A N 1
ATOM 2416 C CA . THR A 1 293 ? 0.595 -10.530 2.956 1.00 98.06 293 THR A CA 1
ATOM 2417 C C . THR A 1 293 ? -0.650 -10.193 3.756 1.00 98.06 293 THR A C 1
ATOM 2419 O O . THR A 1 293 ? -0.989 -9.018 3.909 1.00 98.06 293 THR A O 1
ATOM 2422 N N . CYS A 1 294 ? -1.312 -11.219 4.287 1.00 94.81 294 CYS A N 1
ATOM 2423 C CA . CYS A 1 294 ? -2.278 -11.034 5.360 1.00 94.81 294 CYS A CA 1
ATOM 2424 C C . CYS A 1 294 ? -1.483 -10.925 6.661 1.00 94.81 294 CYS A C 1
ATOM 2426 O O . CYS A 1 294 ? -0.956 -11.923 7.146 1.00 94.81 294 CYS A O 1
ATOM 2428 N N . THR A 1 295 ? -1.359 -9.727 7.231 1.00 90.19 295 THR A N 1
ATOM 2429 C CA . THR A 1 295 ? -0.544 -9.526 8.445 1.00 90.19 295 THR A CA 1
ATOM 2430 C C . THR A 1 295 ? -1.146 -10.186 9.675 1.00 90.19 295 THR A C 1
ATOM 2432 O O . THR A 1 295 ? -0.459 -10.391 10.668 1.00 90.19 295 THR A O 1
ATOM 2435 N N . LEU A 1 296 ? -2.421 -10.545 9.593 1.00 85.25 296 LEU A N 1
ATOM 2436 C CA . LEU A 1 296 ? -3.161 -11.146 10.679 1.00 85.25 296 LEU A CA 1
ATOM 2437 C C . LEU A 1 296 ? -3.002 -12.671 10.732 1.00 85.25 296 LEU A C 1
ATOM 2439 O O . LEU A 1 296 ? -2.846 -13.226 11.812 1.00 85.25 296 LEU A O 1
ATOM 2443 N N . CYS A 1 297 ? -2.975 -13.338 9.574 1.00 86.94 297 CYS A N 1
ATOM 2444 C CA . CYS A 1 297 ? -2.674 -14.773 9.467 1.00 86.94 297 CYS A CA 1
ATOM 2445 C C . CYS A 1 297 ? -1.181 -15.058 9.241 1.00 86.94 297 CYS A C 1
ATOM 2447 O O . CYS A 1 297 ? -0.764 -16.208 9.312 1.00 86.94 297 CYS A O 1
ATOM 2449 N N . LYS A 1 298 ? -0.384 -14.022 8.945 1.00 90.19 298 LYS A N 1
ATOM 2450 C CA . LYS A 1 298 ? 1.029 -14.109 8.535 1.00 90.19 298 LYS A CA 1
ATOM 2451 C C . LYS A 1 298 ? 1.244 -14.942 7.258 1.00 90.19 298 LYS A C 1
ATOM 2453 O O . LYS A 1 298 ? 2.339 -15.433 7.006 1.00 90.19 298 LYS A O 1
ATOM 2458 N N . GLU A 1 299 ? 0.207 -15.070 6.429 1.00 94.69 299 GLU A N 1
ATOM 2459 C CA . GLU A 1 299 ? 0.270 -15.764 5.140 1.00 94.69 299 GLU A CA 1
ATOM 2460 C C . GLU A 1 299 ? 0.718 -14.828 4.016 1.00 94.69 299 GLU A C 1
ATOM 2462 O O . GLU A 1 299 ? 0.363 -13.644 3.980 1.00 94.69 299 GLU A O 1
ATOM 2467 N N . HIS A 1 300 ? 1.478 -15.383 3.073 1.00 96.62 300 HIS A N 1
ATOM 2468 C CA . HIS A 1 300 ? 2.089 -14.658 1.969 1.00 96.62 300 HIS A CA 1
ATOM 2469 C C . HIS A 1 300 ? 1.637 -15.211 0.619 1.00 96.62 300 HIS A C 1
ATOM 2471 O O . HIS A 1 300 ? 1.635 -16.421 0.409 1.00 96.62 300 HIS A O 1
ATOM 2477 N N . PHE A 1 301 ? 1.362 -14.310 -0.320 1.00 97.06 301 PHE A N 1
ATOM 2478 C CA . PHE A 1 301 ? 0.884 -14.636 -1.658 1.00 97.06 301 PHE A CA 1
ATOM 2479 C C . PHE A 1 301 ? 1.739 -13.906 -2.693 1.00 97.06 301 PHE A C 1
ATOM 2481 O O . PHE A 1 301 ? 1.904 -12.686 -2.636 1.00 97.06 301 PHE A O 1
ATOM 2488 N N . SER A 1 302 ? 2.311 -14.654 -3.628 1.00 94.00 302 SER A N 1
ATOM 2489 C CA . SER A 1 302 ? 3.156 -14.163 -4.720 1.00 94.00 302 SER A CA 1
ATOM 2490 C C . SER A 1 302 ? 2.840 -14.950 -5.994 1.00 94.00 302 SER A C 1
ATOM 2492 O O . SER A 1 302 ? 1.985 -15.835 -5.983 1.00 94.00 302 SER A O 1
ATOM 2494 N N . GLY A 1 303 ? 3.480 -14.630 -7.118 1.00 90.88 303 GLY A N 1
ATOM 2495 C CA . GLY A 1 303 ? 3.121 -15.250 -8.392 1.00 90.88 303 GLY A CA 1
ATOM 2496 C C . GLY A 1 303 ? 2.030 -14.487 -9.129 1.00 90.88 303 GLY A C 1
ATOM 2497 O O . GLY A 1 303 ? 1.458 -13.516 -8.629 1.00 90.88 303 GLY A O 1
ATOM 2498 N N . PHE A 1 304 ? 1.742 -14.944 -10.344 1.00 89.62 304 PHE A N 1
ATOM 2499 C CA . PHE A 1 304 ? 0.786 -14.326 -11.264 1.00 89.62 304 PHE A CA 1
ATOM 2500 C C . PHE A 1 304 ? -0.604 -14.095 -10.648 1.00 89.62 304 PHE A C 1
ATOM 2502 O O . PHE A 1 304 ? -1.202 -13.055 -10.881 1.00 89.62 304 P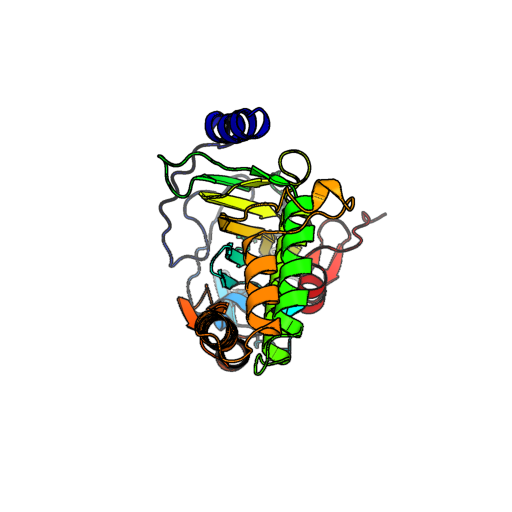HE A O 1
ATOM 2509 N N . GLN A 1 305 ? -1.071 -15.017 -9.801 1.00 92.38 305 GLN A N 1
ATOM 2510 C CA . GLN A 1 305 ? -2.397 -14.977 -9.169 1.00 92.38 305 GLN A CA 1
ATOM 2511 C C . GLN A 1 305 ? -2.373 -14.438 -7.729 1.00 92.38 305 GLN A C 1
ATOM 2513 O O . GLN A 1 305 ? -3.284 -14.712 -6.952 1.00 92.38 305 GLN A O 1
ATOM 2518 N N . ALA A 1 306 ? -1.326 -13.706 -7.329 1.00 94.19 306 ALA A N 1
ATOM 2519 C CA . ALA A 1 306 ? -1.149 -13.290 -5.935 1.00 94.19 306 ALA A CA 1
ATOM 2520 C C . ALA A 1 306 ? -2.358 -12.518 -5.372 1.00 94.19 306 ALA A C 1
ATOM 2522 O O . ALA A 1 306 ? -2.743 -12.748 -4.225 1.00 94.19 306 ALA A O 1
ATOM 2523 N N . TYR A 1 307 ? -2.964 -11.628 -6.170 1.00 95.25 307 TYR A N 1
ATOM 2524 C CA . TYR A 1 307 ? -4.137 -10.860 -5.750 1.00 95.25 307 TYR A CA 1
ATOM 2525 C C . TYR A 1 307 ? -5.389 -11.737 -5.594 1.00 95.25 307 TYR A C 1
ATOM 2527 O O . TYR A 1 307 ? -6.090 -11.623 -4.588 1.00 95.25 307 TYR A O 1
ATOM 2535 N N . ASP A 1 308 ? -5.643 -12.652 -6.531 1.00 94.69 308 ASP A N 1
ATOM 2536 C CA . ASP A 1 308 ? -6.778 -13.581 -6.456 1.00 94.69 308 ASP A CA 1
ATOM 2537 C C . ASP A 1 308 ? -6.656 -14.525 -5.261 1.00 94.69 308 ASP A C 1
ATOM 2539 O O . ASP A 1 308 ? -7.634 -14.779 -4.555 1.00 94.69 308 ASP A O 1
ATOM 2543 N N . GLN A 1 309 ? -5.444 -15.018 -4.998 1.00 95.94 309 GLN A N 1
ATOM 2544 C CA . GLN A 1 309 ? -5.168 -15.910 -3.878 1.00 95.94 309 GLN A CA 1
ATOM 2545 C C . GLN A 1 309 ? -5.376 -15.208 -2.539 1.00 95.94 309 GLN A C 1
ATOM 2547 O O . GLN A 1 309 ? -6.085 -15.744 -1.686 1.00 95.94 309 GLN A O 1
ATOM 2552 N N . ILE A 1 310 ? -4.832 -13.997 -2.354 1.00 96.00 310 ILE A N 1
ATOM 2553 C CA . ILE A 1 310 ? -5.063 -13.271 -1.101 1.00 96.00 310 ILE A CA 1
ATOM 2554 C C . ILE A 1 310 ? -6.530 -12.845 -0.968 1.00 96.00 310 ILE A C 1
ATOM 2556 O O . ILE A 1 310 ? -7.098 -12.947 0.115 1.00 96.00 310 ILE A O 1
ATOM 2560 N N . SER A 1 311 ? -7.189 -12.440 -2.055 1.00 94.38 311 SER A N 1
ATOM 2561 C CA . SER A 1 311 ? -8.615 -12.091 -2.023 1.00 94.38 311 SER A CA 1
ATOM 2562 C C . SER A 1 311 ? -9.473 -13.298 -1.637 1.00 94.38 311 SER A C 1
ATOM 2564 O O . SER A 1 311 ? -10.366 -13.174 -0.801 1.00 94.38 311 SER A O 1
ATOM 2566 N N . SER A 1 312 ? -9.152 -14.479 -2.170 1.00 94.38 312 SER A N 1
ATOM 2567 C CA . SER A 1 312 ? -9.799 -15.745 -1.808 1.00 94.38 312 SER A CA 1
ATOM 2568 C C . SER A 1 312 ? -9.509 -16.144 -0.362 1.00 94.38 312 SER A C 1
ATOM 2570 O O . SER A 1 312 ? -10.401 -16.627 0.330 1.00 94.38 312 SER A O 1
ATOM 2572 N N . HIS A 1 313 ? -8.289 -15.911 0.132 1.00 93.56 313 HIS A N 1
ATOM 2573 C CA . HIS A 1 313 ? -7.951 -16.113 1.540 1.00 93.56 313 HIS A CA 1
ATOM 2574 C C . HIS A 1 313 ? -8.827 -15.233 2.447 1.00 93.56 313 HIS A C 1
ATOM 2576 O O . HIS A 1 313 ? -9.440 -15.739 3.385 1.00 93.56 313 HIS A O 1
ATOM 2582 N N . PHE A 1 314 ? -8.962 -13.938 2.143 1.00 91.75 314 PHE A N 1
ATOM 2583 C CA . PHE A 1 314 ? -9.854 -13.049 2.894 1.00 91.75 314 PHE A CA 1
ATOM 2584 C C . PHE A 1 314 ? -11.324 -13.473 2.798 1.00 91.75 314 PHE A C 1
ATOM 2586 O O . PHE A 1 314 ? -12.009 -13.498 3.814 1.00 91.75 314 PHE A O 1
ATOM 2593 N N . TRP A 1 315 ? -11.790 -13.882 1.618 1.00 90.38 315 TRP A N 1
ATOM 2594 C CA . TRP A 1 315 ? -13.151 -14.389 1.430 1.00 90.38 315 TRP A CA 1
ATOM 2595 C C . TRP A 1 315 ? -13.450 -15.632 2.285 1.00 90.38 315 TRP A C 1
ATOM 2597 O O . TRP A 1 315 ? -14.518 -15.726 2.888 1.00 90.38 315 TRP A O 1
ATOM 2607 N N . ASN A 1 316 ? -12.516 -16.586 2.337 1.00 88.94 316 ASN A N 1
ATOM 2608 C CA . ASN A 1 316 ? -12.725 -17.885 2.981 1.00 88.94 316 ASN A CA 1
ATOM 2609 C C . ASN A 1 316 ? -12.473 -17.866 4.494 1.00 88.94 316 ASN A C 1
ATOM 2611 O O . ASN A 1 316 ? -13.153 -18.577 5.233 1.00 88.94 316 ASN A O 1
ATOM 2615 N N . PHE A 1 317 ? -11.486 -17.093 4.955 1.00 86.94 317 PHE A N 1
ATOM 2616 C CA . PHE A 1 317 ? -10.994 -17.160 6.337 1.00 86.94 317 PHE A CA 1
ATOM 2617 C C . PHE A 1 317 ? -11.288 -15.909 7.163 1.00 86.94 317 PHE A C 1
ATOM 2619 O O . PHE A 1 317 ? -11.188 -15.947 8.391 1.00 86.94 317 PHE A O 1
ATOM 2626 N N . HIS A 1 318 ? -11.677 -14.806 6.521 1.00 84.38 318 HIS A N 1
ATOM 2627 C CA . HIS A 1 318 ? -11.978 -13.553 7.202 1.00 84.38 318 HIS A CA 1
ATOM 2628 C C . HIS A 1 318 ? -13.447 -13.184 7.033 1.00 84.38 318 HIS A C 1
ATOM 2630 O O . HIS A 1 318 ? -14.128 -13.564 6.086 1.00 84.38 318 HIS A O 1
ATOM 2636 N N . GLN A 1 319 ? -13.956 -12.426 7.996 1.00 80.44 319 GLN A N 1
ATOM 2637 C CA . GLN A 1 319 ? -15.298 -11.859 7.933 1.00 80.44 319 GLN A CA 1
ATOM 2638 C C . GLN A 1 319 ? -15.198 -10.359 7.715 1.00 80.44 319 GLN A C 1
ATOM 2640 O O . GLN A 1 319 ? -14.216 -9.724 8.105 1.00 80.44 319 GLN A O 1
ATOM 2645 N N . SER A 1 320 ? -16.225 -9.784 7.095 1.00 80.56 320 SER A N 1
ATOM 2646 C CA . SER A 1 320 ? -16.288 -8.334 6.979 1.00 80.56 320 SER A CA 1
ATOM 2647 C C . SER A 1 320 ? -16.534 -7.688 8.328 1.00 80.56 320 SER A C 1
ATOM 2649 O O . SER A 1 320 ? -17.214 -8.224 9.202 1.00 80.56 320 SER A O 1
ATOM 2651 N N . GLU A 1 321 ? -15.977 -6.498 8.481 1.00 79.00 321 GLU A N 1
ATOM 2652 C CA . GLU A 1 321 ? -16.105 -5.735 9.707 1.00 79.00 321 GLU A CA 1
ATOM 2653 C C . GLU A 1 321 ? -17.387 -4.899 9.726 1.00 79.00 321 GLU A C 1
ATOM 2655 O O . GLU A 1 321 ? -17.899 -4.447 8.696 1.00 79.00 321 GLU A O 1
ATOM 2660 N N . GLN A 1 322 ? -17.903 -4.683 10.935 1.00 81.00 322 GLN A N 1
ATOM 2661 C CA . GLN A 1 322 ? -19.039 -3.800 11.174 1.00 81.00 322 GLN A CA 1
ATOM 2662 C C . GLN A 1 322 ? -18.670 -2.344 10.894 1.00 81.00 322 GLN A C 1
ATOM 2664 O O . GLN A 1 322 ? -17.536 -1.929 11.135 1.00 81.00 322 GLN A O 1
ATOM 2669 N N . SER A 1 323 ? -19.654 -1.562 10.450 1.00 88.38 323 SER A N 1
ATOM 2670 C CA . SER A 1 323 ? -19.505 -0.128 10.211 1.00 88.38 323 SER A CA 1
ATOM 2671 C C . SER A 1 323 ? -19.051 0.615 11.470 1.00 88.38 323 SER A C 1
ATOM 2673 O O . SER A 1 323 ? -19.307 0.197 12.600 1.00 88.38 323 SER A O 1
ATOM 2675 N N . VAL A 1 324 ? -18.409 1.759 11.268 1.00 89.31 324 VAL A N 1
ATOM 2676 C CA . VAL A 1 324 ? -17.765 2.536 12.329 1.00 89.31 324 VAL A CA 1
ATOM 2677 C C . VAL A 1 324 ? -18.355 3.939 12.399 1.00 89.31 324 VAL A C 1
ATOM 2679 O O . VAL A 1 324 ? -18.825 4.474 11.398 1.00 89.31 324 VAL A O 1
ATOM 2682 N N . LEU A 1 325 ? -18.327 4.561 13.573 1.00 90.56 325 LEU A N 1
ATOM 2683 C CA . LEU A 1 325 ? -18.810 5.923 13.789 1.00 90.56 325 LEU A CA 1
ATOM 2684 C C . LEU A 1 325 ? -17.625 6.891 13.843 1.00 90.56 325 LEU A C 1
ATOM 2686 O O . LEU A 1 325 ? -16.654 6.645 14.553 1.00 90.56 325 LEU A O 1
ATOM 2690 N N . CYS A 1 326 ? -17.694 8.028 13.154 1.00 90.56 326 CYS A N 1
ATOM 2691 C CA . CYS A 1 326 ? -16.741 9.106 13.411 1.00 90.56 326 CYS A CA 1
ATOM 2692 C C . CYS A 1 326 ? -17.171 9.885 14.670 1.00 90.56 326 CYS A C 1
ATOM 2694 O O . CYS A 1 326 ? -18.263 10.451 14.669 1.00 90.56 326 CYS A O 1
ATOM 2696 N N . PRO A 1 327 ? -16.337 10.015 15.718 1.00 84.25 327 PRO A N 1
ATOM 2697 C CA . PRO A 1 327 ? -16.724 10.733 16.933 1.00 84.25 327 PRO A CA 1
ATOM 2698 C C . PRO A 1 327 ? -16.880 12.249 16.723 1.00 84.25 327 PRO A C 1
ATOM 2700 O O . PRO A 1 327 ? -17.603 12.897 17.470 1.00 84.25 327 PRO A O 1
ATOM 2703 N N . LYS A 1 328 ? -16.242 12.827 15.694 1.00 85.81 328 LYS A N 1
ATOM 2704 C CA . LYS A 1 328 ? -16.275 14.276 15.426 1.00 85.81 328 LYS A CA 1
ATOM 2705 C C . LYS A 1 328 ? -17.544 14.726 14.692 1.00 85.81 328 LYS A C 1
ATOM 2707 O O . LYS A 1 328 ? -18.122 15.749 15.051 1.00 85.81 328 LYS A O 1
ATOM 2712 N N . CYS A 1 329 ? -17.971 13.993 13.661 1.00 87.94 329 CYS A N 1
ATOM 2713 C CA . CYS A 1 329 ? -19.190 14.315 12.903 1.00 87.94 329 CYS A CA 1
ATOM 2714 C C . CYS A 1 329 ? -20.403 13.457 13.307 1.00 87.94 329 CYS A C 1
ATOM 2716 O O . CYS A 1 329 ? -21.541 13.800 12.996 1.00 87.94 329 CYS A O 1
ATOM 2718 N N . GLY A 1 330 ? -20.181 12.346 14.015 1.00 87.25 330 GLY A N 1
ATOM 2719 C CA . GLY A 1 330 ? -21.206 11.389 14.430 1.00 87.25 330 GLY A CA 1
ATOM 2720 C C . GLY A 1 330 ? -21.906 10.665 13.282 1.00 87.25 330 GLY A C 1
ATOM 2721 O O . GLY A 1 330 ? -23.010 10.172 13.487 1.00 87.25 330 GLY A O 1
ATOM 2722 N N . GLN A 1 331 ? -21.304 10.626 12.091 1.00 91.19 331 GLN A N 1
ATOM 2723 C CA . GLN A 1 331 ? -21.797 9.838 10.961 1.00 91.19 331 GLN A CA 1
ATOM 2724 C C . GLN A 1 331 ? -21.205 8.426 10.989 1.00 91.19 331 GLN A C 1
ATOM 2726 O O . GLN A 1 331 ? -20.059 8.233 11.410 1.00 91.19 331 GLN A O 1
ATOM 2731 N N . GLN A 1 332 ? -22.004 7.454 10.550 1.00 93.25 332 GLN A N 1
ATOM 2732 C CA . GLN A 1 332 ? -21.630 6.046 10.446 1.00 93.25 332 GLN A CA 1
ATOM 2733 C C . GLN A 1 332 ? -21.141 5.733 9.029 1.00 93.25 332 GLN A C 1
ATOM 2735 O O . GLN A 1 332 ? -21.734 6.183 8.050 1.00 93.25 332 GLN A O 1
ATOM 2740 N N . TYR A 1 333 ? -20.068 4.953 8.931 1.00 93.38 333 TYR A N 1
ATOM 2741 C CA . TYR A 1 333 ? -19.385 4.638 7.683 1.00 93.38 333 TYR A CA 1
ATOM 2742 C C . TYR A 1 333 ? -19.106 3.142 7.566 1.00 93.38 333 TYR A C 1
ATOM 2744 O O . TYR A 1 333 ? -18.587 2.516 8.491 1.00 93.38 333 TYR A O 1
ATOM 2752 N N . GLU A 1 334 ? -19.403 2.575 6.400 1.00 92.25 334 GLU A N 1
ATOM 2753 C CA . GLU A 1 334 ? -18.947 1.234 6.033 1.00 92.25 334 GLU A CA 1
ATOM 2754 C C . GLU A 1 334 ? -17.440 1.244 5.757 1.00 92.25 334 GLU A C 1
ATOM 2756 O O . GLU A 1 334 ? -16.937 2.142 5.074 1.00 92.25 334 GLU A O 1
ATOM 2761 N N . LEU A 1 335 ? -16.715 0.221 6.226 1.00 91.25 335 LEU A N 1
ATOM 2762 C CA . LEU A 1 335 ? -15.258 0.163 6.054 1.00 91.25 335 LEU A CA 1
ATOM 2763 C C . LEU A 1 335 ? -14.840 0.159 4.588 1.00 91.25 335 LEU A C 1
ATOM 2765 O O . LEU A 1 335 ? -13.814 0.741 4.265 1.00 91.25 335 LEU A O 1
ATOM 2769 N N . LYS A 1 336 ? -15.633 -0.439 3.690 1.00 94.00 336 LYS A N 1
ATOM 2770 C CA . LYS A 1 336 ? -15.357 -0.415 2.245 1.00 94.00 336 LYS A CA 1
ATOM 2771 C C . LYS A 1 336 ? -15.214 1.009 1.720 1.00 94.00 336 LYS A C 1
ATOM 2773 O O . LYS A 1 336 ? -14.252 1.323 1.026 1.00 94.00 336 LYS A O 1
ATOM 2778 N N . VAL A 1 337 ? -16.159 1.871 2.099 1.00 94.56 337 VAL A N 1
ATOM 2779 C CA . VAL A 1 337 ? -16.179 3.278 1.690 1.00 94.56 337 VAL A CA 1
ATOM 2780 C C . VAL A 1 337 ? -14.955 3.995 2.248 1.00 94.56 337 VAL A C 1
ATOM 2782 O O . VAL A 1 337 ? -14.275 4.706 1.511 1.00 94.56 337 VAL A O 1
ATOM 2785 N N . LEU A 1 338 ? -14.630 3.755 3.522 1.00 95.94 338 LEU A N 1
ATOM 2786 C CA . LEU A 1 338 ? -13.435 4.318 4.148 1.00 95.94 338 LEU A CA 1
ATOM 2787 C C . LEU A 1 338 ? -12.157 3.837 3.457 1.00 95.94 338 LEU A C 1
ATOM 2789 O O . LEU A 1 338 ? -11.336 4.662 3.079 1.00 95.94 338 LEU A O 1
ATOM 2793 N N . ALA A 1 339 ? -11.999 2.539 3.212 1.00 95.69 339 ALA A N 1
ATOM 2794 C CA . ALA A 1 339 ? -10.833 1.977 2.539 1.00 95.69 339 ALA A CA 1
ATOM 2795 C C . ALA A 1 339 ? -10.653 2.561 1.124 1.00 95.69 339 ALA A C 1
ATOM 2797 O O . ALA A 1 339 ? -9.544 2.942 0.741 1.00 95.69 339 ALA A O 1
ATOM 2798 N N . GLY A 1 340 ? -11.746 2.739 0.374 1.00 95.62 340 GLY A N 1
ATOM 2799 C CA . GLY A 1 340 ? -11.729 3.411 -0.930 1.00 95.62 340 GLY A CA 1
ATOM 2800 C C . GLY A 1 340 ? -11.308 4.885 -0.854 1.00 95.62 340 GLY A C 1
ATOM 2801 O O . GLY A 1 340 ? -10.665 5.401 -1.769 1.00 95.62 340 GLY A O 1
ATOM 2802 N N . GLN A 1 341 ? -11.602 5.549 0.265 1.00 96.19 341 GLN A N 1
ATOM 2803 C CA . GLN A 1 341 ? -11.247 6.942 0.544 1.00 96.19 341 GLN A CA 1
ATOM 2804 C C . GLN A 1 341 ? -9.995 7.087 1.416 1.00 96.19 341 GLN A C 1
ATOM 2806 O O . GLN A 1 341 ? -9.781 8.152 1.995 1.00 96.19 341 GLN A O 1
ATOM 2811 N N . ARG A 1 342 ? -9.150 6.047 1.512 1.00 95.94 342 ARG A N 1
ATOM 2812 C CA . ARG A 1 342 ? -7.933 6.079 2.344 1.00 95.94 342 ARG A CA 1
ATOM 2813 C C . ARG A 1 342 ? -8.246 6.519 3.778 1.00 95.94 342 ARG A C 1
ATOM 2815 O O . ARG A 1 342 ? -7.597 7.392 4.334 1.00 95.94 342 ARG A O 1
ATOM 2822 N N . TRP A 1 343 ? -9.315 5.973 4.342 1.00 95.56 343 TRP A N 1
ATOM 2823 C CA . TRP A 1 343 ? -9.804 6.247 5.691 1.00 95.56 343 TRP A CA 1
ATOM 2824 C C . TRP A 1 343 ? -10.082 7.723 6.008 1.00 95.56 343 TRP A C 1
ATOM 2826 O O . TRP A 1 343 ? -10.278 8.078 7.173 1.00 95.56 343 TRP A O 1
ATOM 2836 N N . ALA A 1 344 ? -10.166 8.576 4.988 1.00 94.62 344 ALA A N 1
ATOM 2837 C CA . ALA A 1 344 ? -10.627 9.947 5.092 1.00 94.62 344 ALA A CA 1
ATOM 2838 C C . ALA A 1 344 ? -12.137 10.021 4.841 1.00 94.62 344 ALA A C 1
ATOM 2840 O O . ALA A 1 344 ? -12.715 9.177 4.162 1.00 94.62 344 ALA A O 1
ATOM 2841 N N . HIS A 1 345 ? -12.766 11.074 5.354 1.00 92.88 345 HIS A N 1
ATOM 2842 C CA . HIS A 1 345 ? -14.105 11.487 4.944 1.00 92.88 345 HIS A CA 1
ATOM 2843 C C . HIS A 1 345 ? -14.252 13.010 5.113 1.00 92.88 345 HIS A C 1
ATOM 2845 O O . HIS A 1 345 ? -13.475 13.621 5.857 1.00 92.88 345 HIS A O 1
ATOM 2851 N N . PRO A 1 346 ? -15.244 13.653 4.468 1.00 87.81 346 PRO A N 1
ATOM 2852 C CA . PRO A 1 346 ? -15.551 15.071 4.664 1.00 87.81 346 PRO A CA 1
ATOM 2853 C C . PRO A 1 346 ? -16.098 15.354 6.076 1.00 87.81 346 PRO A C 1
ATOM 2855 O O . PRO A 1 346 ? -17.293 15.556 6.288 1.00 87.81 346 PRO A O 1
ATOM 2858 N N . CYS A 1 347 ? -15.219 15.366 7.074 1.00 85.44 347 CYS A N 1
ATOM 2859 C CA . CYS A 1 347 ? -15.608 15.507 8.468 1.00 85.44 347 CYS A CA 1
ATOM 2860 C C . CYS A 1 347 ? -15.957 16.961 8.814 1.00 85.44 347 CYS A C 1
ATOM 2862 O O . CYS A 1 347 ? -15.074 17.815 8.928 1.00 85.44 347 CYS A O 1
ATOM 2864 N N . ARG A 1 348 ? -17.235 17.236 9.090 1.00 80.75 348 ARG A N 1
ATOM 2865 C CA . ARG A 1 348 ? -17.699 18.507 9.674 1.00 80.75 348 ARG A CA 1
ATOM 2866 C C . ARG A 1 348 ? -18.187 18.254 11.096 1.00 80.75 348 ARG A C 1
ATOM 2868 O O . ARG A 1 348 ? -18.851 17.250 11.331 1.00 80.75 348 ARG A O 1
ATOM 2875 N N . ALA A 1 349 ? -17.805 19.110 12.044 1.00 73.19 349 ALA A N 1
ATOM 2876 C CA . ALA A 1 349 ? -18.253 18.967 13.429 1.00 73.19 349 ALA A CA 1
ATOM 2877 C C . ALA A 1 349 ? -19.788 18.971 13.484 1.00 73.19 349 ALA A C 1
ATOM 2879 O O . ALA A 1 349 ? -20.423 19.678 12.692 1.00 73.19 349 ALA A O 1
ATOM 2880 N N . LYS A 1 350 ? -20.372 18.183 14.395 1.00 61.81 350 LYS A N 1
ATOM 2881 C CA . LYS A 1 350 ? -21.796 18.326 14.721 1.00 61.81 350 LYS A CA 1
ATOM 2882 C C . LYS A 1 350 ? -22.054 19.789 15.090 1.00 61.81 350 LYS A C 1
ATOM 2884 O O . LYS A 1 350 ? -21.317 20.338 15.906 1.00 61.81 350 LYS A O 1
ATOM 2889 N N . LYS A 1 351 ? -23.022 20.407 14.409 1.00 47.62 351 LYS A N 1
ATOM 2890 C CA . LYS A 1 351 ? -23.543 21.715 14.809 1.00 47.62 351 LYS A CA 1
ATOM 2891 C C . LYS A 1 351 ? -24.244 21.601 16.150 1.00 47.62 351 LYS A C 1
ATOM 2893 O O . LYS A 1 351 ? -24.888 20.545 16.357 1.00 47.62 351 LYS A O 1
#

Radius of gyration: 23.23 Å; chains: 1; bounding box: 60×40×69 Å

Sequence (351 aa):
MYLIYKSNFVIRSAPKHTQSLTLNHDESTQTDEKLVLQKVSPYTVFIEGPPAVLNNIVFIEKDGDVVVKQHTGKPWINLSLTEFVNWPHVAVEVQLPDLHLTRTVSHVYDRFIGIKGDTMTFPENSHIIHITKLKSDTELQPYTHRFFQCYVFQLIKVLSILPAISQERLVELRVILMQFLKDIEEINVYSKTMSTNACVGFRIGNCRYIRNKKMVNNTVDRNSISFYEIINPQINLMLTRFDVKQDTYKLQQQDITTFESLNQLWFKFNRNNTHEDIVRMVRLVNESCIKYTCTLCKEHFSGFQAYDQISSHFWNFHQSEQSVLCPKCGQQYELKVLAGQRWAHPCRAKK